Protein AF-A0AAN7PH82-F1 (afdb_monomer)

Sequence (204 aa):
MKGKARSNLH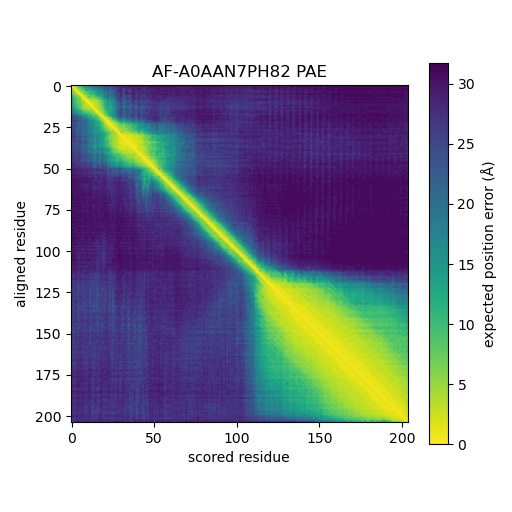EDKKNMYTTGGGTFVHKSDKLDEKLVSMLRPQFKPLPNQHDSSSLYYVDALVEDDSTFKNTVEVVTEEQPNENKEEFNSQVDHEYTITAACTSTSTPKTKTHSPEKKKKKIDTLINRVVGRKNKKDERDDEIKKARLEVIAIEKKIKQKQLAKIEKEIEEIEARTAHASILFEKENLKKQKEIEFLDIQINQFQ

Foldseek 3Di:
DPPDPPPCPVVVVVVVPVPPPDDDDDPDDPVNVVVCVVCVVVPDDDDDPPDPPDCPDDDDDDPDDDDDDDDDDDDDDDDDDDDDDDDDDDDDDDDDDDDDDDDDDDDDPPPPDVVVVVVVVVVVVCVVVVVVVVVVVVVVVVVVVVVVVVVVVVVVVVVVVVVVVVVVVVVVVVVVVVVVVVVVVVVVVVVVVVVVVVVVVVVD

Structure (mmCIF, N/CA/C/O backbone):
data_AF-A0AAN7PH82-F1
#
_entry.id   AF-A0AAN7PH82-F1
#
loop_
_atom_site.group_PDB
_atom_site.id
_atom_site.type_symbol
_atom_site.label_atom_id
_atom_site.label_alt_id
_atom_site.label_comp_id
_atom_site.label_asym_id
_atom_site.label_entity_id
_atom_site.label_seq_id
_atom_site.pdbx_PDB_ins_code
_atom_site.Cartn_x
_atom_site.Cartn_y
_atom_site.Cartn_z
_atom_site.occupancy
_atom_site.B_iso_or_equiv
_atom_site.auth_seq_id
_atom_site.auth_comp_id
_atom_site.auth_asym_id
_atom_site.auth_atom_id
_atom_site.pdbx_PDB_model_num
ATOM 1 N N . MET A 1 1 ? -7.527 28.455 -50.492 1.00 47.12 1 MET A N 1
ATOM 2 C CA . MET A 1 1 ? -6.770 29.026 -49.354 1.00 47.12 1 MET A CA 1
ATOM 3 C C . MET A 1 1 ? -5.397 28.354 -49.230 1.00 47.12 1 MET A C 1
ATOM 5 O O . MET A 1 1 ? -5.269 27.367 -48.524 1.00 47.12 1 MET A O 1
ATOM 9 N N . LYS A 1 2 ? -4.369 28.828 -49.948 1.00 54.69 2 LYS A N 1
ATOM 10 C CA . LYS A 1 2 ? -2.994 28.275 -49.902 1.00 54.69 2 LYS A CA 1
ATOM 11 C C . LYS A 1 2 ? -1.971 29.409 -49.736 1.00 54.69 2 LYS A C 1
ATOM 13 O O . LYS A 1 2 ? -1.172 29.655 -50.627 1.00 54.69 2 LYS A O 1
ATOM 18 N N . GLY A 1 3 ? -2.056 30.156 -48.634 1.00 55.53 3 GLY A N 1
ATOM 19 C CA . GLY A 1 3 ? -1.232 31.363 -48.443 1.00 55.53 3 GLY A CA 1
ATOM 20 C C . GLY A 1 3 ? -0.623 31.568 -47.055 1.00 55.53 3 GLY A C 1
ATOM 21 O O . GLY A 1 3 ? 0.257 32.404 -46.920 1.00 55.53 3 GLY A O 1
ATOM 22 N N . LYS A 1 4 ? -1.032 30.813 -46.026 1.00 56.09 4 LYS A N 1
ATOM 23 C CA . LYS A 1 4 ? -0.614 31.089 -44.636 1.00 56.09 4 LYS A CA 1
ATOM 24 C C . LYS A 1 4 ? 0.626 30.320 -44.159 1.00 56.09 4 LYS A C 1
ATOM 26 O O . LYS A 1 4 ? 1.174 30.655 -43.126 1.00 56.09 4 LYS A O 1
ATOM 31 N N . ALA A 1 5 ? 1.107 29.327 -44.909 1.00 56.41 5 ALA A N 1
ATOM 32 C CA . ALA A 1 5 ? 2.279 28.536 -44.504 1.00 56.41 5 ALA A CA 1
ATOM 33 C C . ALA A 1 5 ? 3.630 29.200 -44.846 1.00 56.41 5 ALA A C 1
ATOM 35 O O . ALA A 1 5 ? 4.673 28.734 -44.404 1.00 56.41 5 ALA A O 1
ATOM 36 N N . ARG A 1 6 ? 3.635 30.269 -45.658 1.00 56.91 6 ARG A N 1
ATOM 37 C CA . ARG A 1 6 ? 4.867 30.922 -46.138 1.00 56.91 6 ARG A CA 1
ATOM 38 C C . ARG A 1 6 ? 5.252 32.196 -45.378 1.00 56.91 6 ARG A C 1
ATOM 40 O O . ARG A 1 6 ? 6.368 32.664 -45.575 1.00 56.91 6 ARG A O 1
ATOM 47 N N . SER A 1 7 ? 4.386 32.749 -44.524 1.00 56.69 7 SER A N 1
ATOM 48 C CA . SER A 1 7 ? 4.663 34.019 -43.829 1.00 56.69 7 SER A CA 1
ATOM 49 C C . SER A 1 7 ? 5.618 33.881 -42.644 1.00 56.69 7 SER A C 1
ATOM 51 O O . SER A 1 7 ? 6.311 34.837 -42.324 1.00 56.69 7 SER A O 1
ATOM 53 N N . ASN A 1 8 ? 5.717 32.698 -42.033 1.00 56.47 8 ASN A N 1
ATOM 54 C CA . ASN A 1 8 ? 6.483 32.529 -40.790 1.00 56.47 8 ASN A CA 1
ATOM 55 C C . ASN A 1 8 ? 7.910 32.013 -41.032 1.00 56.47 8 ASN A C 1
ATOM 57 O O . ASN A 1 8 ? 8.716 31.940 -40.111 1.00 56.47 8 ASN A O 1
ATOM 61 N N . LEU A 1 9 ? 8.267 31.714 -42.289 1.00 62.16 9 LEU A N 1
ATOM 62 C CA . LEU A 1 9 ? 9.591 31.189 -42.632 1.00 62.16 9 LEU A CA 1
ATOM 63 C C . LEU A 1 9 ? 10.711 32.204 -42.348 1.00 62.16 9 LEU A C 1
ATOM 65 O O . LEU A 1 9 ? 11.857 31.818 -42.128 1.00 62.16 9 LEU A O 1
ATOM 69 N N . HIS A 1 10 ? 10.397 33.502 -42.392 1.00 64.06 10 HIS A N 1
ATOM 70 C CA . HIS A 1 10 ? 11.366 34.557 -42.107 1.00 64.06 10 HIS A CA 1
ATOM 71 C C . HIS A 1 10 ? 11.601 34.722 -40.596 1.00 64.06 10 HIS A C 1
ATOM 73 O O . HIS A 1 10 ? 12.731 34.990 -40.189 1.00 64.06 10 HIS A O 1
ATOM 79 N N . GLU A 1 11 ? 10.577 34.535 -39.762 1.00 62.53 11 GLU A N 1
ATOM 80 C CA . GLU A 1 11 ? 10.709 34.594 -38.300 1.00 62.53 11 GLU A CA 1
ATOM 81 C C . GLU A 1 11 ? 11.431 33.360 -37.754 1.00 62.53 11 GLU A C 1
ATOM 83 O O . GLU A 1 11 ? 12.377 33.509 -36.981 1.00 62.53 11 GLU A O 1
ATOM 88 N N . ASP A 1 12 ? 11.095 32.165 -38.250 1.00 59.59 12 ASP A N 1
ATOM 89 C CA . ASP A 1 12 ? 11.786 30.922 -37.879 1.00 59.59 12 ASP A CA 1
ATOM 90 C C . ASP A 1 12 ? 13.275 30.968 -38.242 1.00 59.59 12 ASP A C 1
ATOM 92 O O . ASP A 1 12 ? 14.137 30.598 -37.443 1.00 59.59 12 ASP A O 1
ATOM 96 N N . LYS A 1 13 ? 13.610 31.496 -39.427 1.00 65.12 13 LYS A N 1
ATOM 97 C CA . LYS A 1 13 ? 15.011 31.671 -39.834 1.00 65.12 13 LYS A CA 1
ATOM 98 C C . LYS A 1 13 ? 15.726 32.755 -39.033 1.00 65.12 13 LYS A C 1
ATOM 100 O O . LYS A 1 13 ? 16.907 32.594 -38.749 1.00 65.12 13 LYS A O 1
ATOM 105 N N . LYS A 1 14 ? 15.041 33.836 -38.644 1.00 63.94 14 LYS A N 1
ATOM 106 C CA . LYS A 1 14 ? 15.623 34.896 -37.800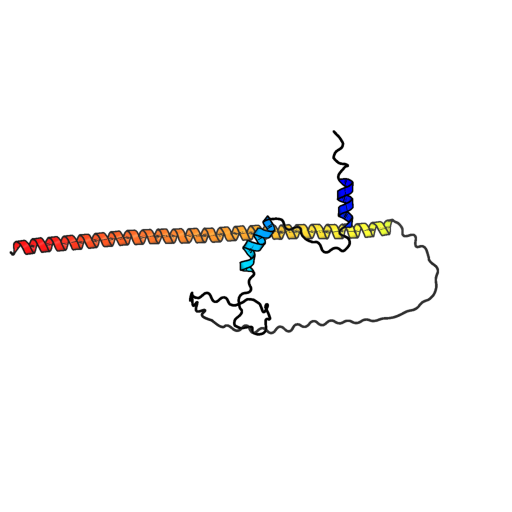 1.00 63.94 14 LYS A CA 1
ATOM 107 C C . LYS A 1 14 ? 15.937 34.379 -36.390 1.00 63.94 14 LYS A C 1
ATOM 109 O O . LYS A 1 14 ? 16.968 34.746 -35.834 1.00 63.94 14 LYS A O 1
ATOM 114 N N . ASN A 1 15 ? 15.110 33.477 -35.861 1.00 59.31 15 ASN A N 1
ATOM 115 C CA . ASN A 1 15 ? 15.316 32.840 -34.558 1.00 59.31 15 ASN A CA 1
ATOM 116 C C . ASN A 1 15 ? 16.346 31.696 -34.581 1.00 59.31 15 ASN A C 1
ATOM 118 O O . ASN A 1 15 ? 16.850 31.317 -33.530 1.00 59.31 15 ASN A O 1
ATOM 122 N N . MET A 1 16 ? 16.704 31.160 -35.752 1.00 60.84 16 MET A N 1
ATOM 123 C CA . MET A 1 16 ? 17.761 30.144 -35.862 1.00 60.84 16 MET A CA 1
ATOM 124 C C . MET A 1 16 ? 19.181 30.694 -35.645 1.00 60.84 16 MET A C 1
ATOM 126 O O . MET A 1 16 ? 20.073 29.926 -35.298 1.00 60.84 16 MET A O 1
ATOM 130 N N . TYR A 1 17 ? 19.414 31.996 -35.849 1.00 55.81 17 TYR A N 1
ATOM 131 C CA . TYR A 1 17 ? 20.752 32.602 -35.731 1.00 55.81 17 TYR A CA 1
ATOM 132 C C . TYR A 1 17 ? 21.038 33.239 -34.361 1.00 55.81 17 TYR A C 1
ATOM 134 O O . TYR A 1 17 ? 22.150 33.705 -34.129 1.00 55.81 17 TYR A O 1
ATOM 142 N N . THR A 1 18 ? 20.083 33.236 -33.427 1.00 56.12 18 THR A N 1
ATOM 143 C CA . THR A 1 18 ? 20.285 33.762 -32.063 1.00 56.12 18 THR A CA 1
ATOM 144 C C . THR A 1 18 ? 20.904 32.749 -31.098 1.00 56.12 18 THR A C 1
ATOM 146 O O . THR A 1 18 ? 21.335 33.132 -30.016 1.00 56.12 18 THR A O 1
ATOM 149 N N . THR A 1 19 ? 21.032 31.474 -31.480 1.00 57.62 19 THR A N 1
ATOM 150 C CA . THR A 1 19 ? 21.718 30.447 -30.669 1.00 57.62 19 THR A CA 1
ATOM 151 C C . THR A 1 19 ? 23.227 30.379 -30.928 1.00 57.62 19 THR A C 1
ATOM 153 O O . THR A 1 19 ? 23.901 29.464 -30.458 1.00 57.62 19 THR A O 1
ATOM 156 N N . GLY A 1 20 ? 23.783 31.344 -31.668 1.00 53.50 20 GLY A N 1
ATOM 157 C CA . GLY A 1 20 ? 25.224 31.529 -31.817 1.00 53.50 20 GLY A CA 1
ATOM 158 C C . GLY A 1 20 ? 25.831 32.169 -30.569 1.00 53.50 20 GLY A C 1
ATOM 159 O O . GLY A 1 20 ? 26.041 33.374 -30.539 1.00 53.50 20 GLY A O 1
ATOM 160 N N . GLY A 1 21 ? 26.096 31.367 -29.535 1.00 62.28 21 GLY A N 1
ATOM 161 C CA . GLY A 1 21 ? 26.923 31.768 -28.387 1.00 62.28 21 GLY A CA 1
ATOM 162 C C . GLY A 1 21 ? 26.255 32.645 -27.319 1.00 62.28 21 GLY A C 1
ATOM 163 O O . GLY A 1 21 ? 26.950 33.136 -26.436 1.00 62.28 21 GLY A O 1
ATOM 164 N N . GLY A 1 22 ? 24.935 32.839 -27.364 1.00 57.81 22 GLY A N 1
ATOM 165 C CA . GLY A 1 22 ? 24.184 33.500 -26.293 1.00 57.81 22 GLY A CA 1
ATOM 166 C C . GLY A 1 22 ? 23.804 32.521 -25.182 1.00 57.81 22 GLY A C 1
ATOM 167 O O . GLY A 1 22 ? 23.331 31.419 -25.461 1.00 57.81 22 GLY A O 1
ATOM 168 N N . THR A 1 23 ? 23.981 32.916 -23.920 1.00 60.62 23 THR A N 1
ATOM 169 C CA . THR A 1 23 ? 23.402 32.212 -22.770 1.00 60.62 23 THR A CA 1
ATOM 170 C C . THR A 1 23 ? 21.897 32.090 -22.982 1.00 60.62 23 THR A C 1
ATOM 172 O O . THR A 1 23 ? 21.198 33.085 -23.167 1.00 60.62 23 THR A O 1
ATOM 175 N N . PHE A 1 24 ? 21.393 30.857 -22.993 1.00 64.06 24 PHE A N 1
ATOM 176 C CA . PHE A 1 24 ? 19.963 30.595 -23.063 1.00 64.06 24 PHE A CA 1
ATOM 177 C C . PHE A 1 24 ? 19.291 31.217 -21.836 1.00 64.06 24 PHE A C 1
ATOM 179 O O . PHE A 1 24 ? 19.445 30.727 -20.719 1.00 64.06 24 PHE A O 1
ATOM 186 N N . VAL A 1 25 ? 18.563 32.313 -22.039 1.00 63.03 25 VAL A N 1
ATOM 187 C CA . VAL A 1 25 ? 17.686 32.872 -21.011 1.00 63.03 25 VAL A CA 1
ATOM 188 C C . VAL A 1 25 ? 16.352 32.156 -21.150 1.00 63.03 25 VAL A C 1
ATOM 190 O O . VAL A 1 25 ? 15.602 32.401 -22.099 1.00 63.03 25 VAL A O 1
ATOM 193 N N . HIS A 1 26 ? 16.080 31.231 -20.229 1.00 69.19 26 HIS A N 1
ATOM 194 C CA . HIS A 1 26 ? 14.783 30.572 -20.166 1.00 69.19 26 HIS A CA 1
ATOM 195 C C . HIS A 1 26 ? 13.711 31.647 -19.985 1.00 69.19 26 HIS A C 1
ATOM 197 O O . HIS A 1 26 ? 13.792 32.472 -19.077 1.00 69.19 26 HIS A O 1
ATOM 203 N N . LYS A 1 27 ? 12.699 31.647 -20.852 1.00 72.25 27 LYS A N 1
ATOM 204 C CA . LYS A 1 27 ? 11.482 32.417 -20.598 1.00 72.25 27 LYS A CA 1
ATOM 205 C C . LYS A 1 27 ? 10.692 31.634 -19.562 1.00 72.25 27 LYS A C 1
ATOM 207 O O . LYS A 1 27 ? 10.185 30.572 -19.900 1.00 72.25 27 LYS A O 1
ATOM 212 N N . SER A 1 28 ? 10.731 32.064 -18.308 1.00 77.06 28 SER A N 1
ATOM 213 C CA . SER A 1 28 ? 9.884 31.502 -17.261 1.00 77.06 28 SER A CA 1
ATOM 214 C C . SER A 1 28 ? 8.464 32.015 -17.465 1.00 77.06 28 SER A C 1
ATOM 216 O O . SER A 1 28 ? 8.251 33.221 -17.620 1.00 77.06 28 SER A O 1
ATOM 218 N N . ASP A 1 29 ? 7.499 31.105 -17.487 1.00 77.06 29 ASP A N 1
ATOM 219 C CA . ASP A 1 29 ? 6.090 31.473 -17.531 1.00 77.06 29 ASP A CA 1
ATOM 220 C C . ASP A 1 29 ? 5.604 31.872 -16.126 1.00 77.06 29 ASP A C 1
ATOM 222 O O . ASP A 1 29 ? 6.209 31.535 -15.108 1.00 77.06 29 ASP A O 1
ATOM 226 N N . LYS A 1 30 ? 4.449 32.548 -16.036 1.00 79.88 30 LYS A N 1
ATOM 227 C CA . LYS A 1 30 ? 3.826 32.927 -14.744 1.00 79.88 30 LYS A CA 1
ATOM 228 C C . LYS A 1 30 ? 3.610 31.732 -13.800 1.00 79.88 30 LYS A C 1
ATOM 230 O O . LYS A 1 30 ? 3.517 31.902 -12.586 1.00 79.88 30 LYS A O 1
ATOM 235 N N . LEU A 1 31 ? 3.485 30.527 -14.357 1.00 83.88 31 LEU A N 1
ATOM 236 C CA . LEU A 1 31 ? 3.395 29.283 -13.594 1.00 83.88 31 LEU A CA 1
ATOM 237 C C . LEU A 1 31 ? 4.731 28.902 -12.953 1.00 83.88 31 LEU A C 1
ATOM 239 O O . LEU A 1 31 ? 4.730 28.473 -11.802 1.00 83.88 31 LEU A O 1
ATOM 243 N N . ASP A 1 32 ? 5.847 29.110 -13.648 1.00 80.06 32 ASP A N 1
ATOM 244 C CA . ASP A 1 32 ? 7.186 28.807 -13.140 1.00 80.06 32 ASP A CA 1
ATOM 245 C C . ASP A 1 32 ? 7.540 29.733 -11.975 1.00 80.06 32 ASP A C 1
ATOM 247 O O . ASP A 1 32 ? 8.041 29.278 -10.950 1.00 80.06 32 ASP A O 1
ATOM 251 N N . GLU A 1 33 ? 7.188 31.020 -12.070 1.00 82.62 33 GLU A N 1
ATOM 252 C CA . GLU A 1 33 ? 7.364 31.982 -10.972 1.00 82.62 33 GLU A CA 1
ATOM 253 C C . GLU A 1 33 ? 6.573 31.576 -9.719 1.00 82.62 33 GLU A C 1
ATOM 255 O O . GLU A 1 33 ? 7.073 31.667 -8.594 1.00 82.62 33 GLU A O 1
ATOM 260 N N . LYS A 1 34 ? 5.347 31.070 -9.909 1.00 85.00 34 LYS A N 1
ATOM 261 C CA . LYS A 1 34 ? 4.517 30.542 -8.821 1.00 85.00 34 LYS A CA 1
ATOM 262 C C . LYS A 1 34 ? 5.086 29.242 -8.244 1.00 85.00 34 LYS A C 1
ATOM 264 O O . LYS A 1 34 ? 5.046 29.045 -7.034 1.00 85.00 34 LYS A O 1
ATOM 269 N N . LEU A 1 35 ? 5.621 28.360 -9.084 1.00 85.75 35 LEU A N 1
ATOM 270 C CA . LEU A 1 35 ? 6.241 27.113 -8.641 1.00 85.75 35 LEU A CA 1
ATOM 271 C C . LEU A 1 35 ? 7.495 27.400 -7.806 1.00 85.75 35 LEU A C 1
ATOM 273 O O . LEU A 1 35 ? 7.655 26.861 -6.712 1.00 85.75 35 LEU A O 1
ATOM 277 N N . VAL A 1 36 ? 8.354 28.300 -8.289 1.00 83.94 36 VAL A N 1
ATOM 278 C CA . VAL A 1 36 ? 9.572 28.709 -7.585 1.00 83.94 36 VAL A CA 1
ATOM 279 C C . VAL A 1 36 ? 9.224 29.372 -6.257 1.00 83.94 36 VAL A C 1
ATOM 281 O O . VAL A 1 36 ? 9.848 29.039 -5.254 1.00 83.94 36 VAL A O 1
ATOM 284 N N . SER A 1 37 ? 8.212 30.246 -6.198 1.00 82.50 37 SER A N 1
ATOM 285 C CA . SER A 1 37 ? 7.810 30.880 -4.933 1.00 82.50 37 SER A CA 1
ATOM 286 C C . SER A 1 37 ? 7.256 29.883 -3.912 1.00 82.50 37 SER A C 1
ATOM 288 O O . SER A 1 37 ? 7.574 29.998 -2.730 1.00 82.50 37 SER A O 1
ATOM 290 N N . MET A 1 38 ? 6.510 28.867 -4.359 1.00 85.94 38 MET A N 1
ATOM 291 C CA . MET A 1 38 ? 6.009 27.795 -3.491 1.00 85.94 38 MET A CA 1
ATOM 292 C C . MET A 1 38 ? 7.120 26.879 -2.964 1.00 85.94 38 MET A C 1
ATOM 294 O O . MET A 1 38 ? 7.036 26.413 -1.830 1.00 85.94 38 MET A O 1
ATOM 298 N N . LEU A 1 39 ? 8.152 26.610 -3.768 1.00 85.00 39 LEU A N 1
ATOM 299 C CA . LEU A 1 39 ? 9.236 25.697 -3.394 1.00 85.00 39 LEU A CA 1
ATOM 300 C C . LEU A 1 39 ? 10.390 26.393 -2.658 1.00 85.00 39 LEU A C 1
ATOM 302 O O . LEU A 1 39 ? 11.128 25.737 -1.928 1.00 85.00 39 LEU A O 1
ATOM 306 N N . ARG A 1 40 ? 10.537 27.717 -2.796 1.00 79.88 40 ARG A N 1
ATOM 307 C CA . ARG A 1 40 ? 11.621 28.508 -2.186 1.00 79.88 40 ARG A CA 1
ATOM 308 C C . ARG A 1 40 ? 11.835 28.252 -0.685 1.00 79.88 40 ARG A C 1
ATOM 310 O O . ARG A 1 40 ? 12.996 28.150 -0.296 1.00 79.88 40 ARG A O 1
ATOM 317 N N . PRO A 1 41 ? 10.793 28.095 0.159 1.00 78.81 41 PRO A N 1
ATOM 318 C CA . PRO A 1 41 ? 10.983 27.799 1.580 1.00 78.81 41 PRO A CA 1
ATOM 319 C C . PRO A 1 41 ? 11.680 26.457 1.845 1.00 78.81 41 PRO A C 1
ATOM 321 O O . PRO A 1 41 ? 12.404 26.335 2.827 1.00 78.81 41 PRO A O 1
ATOM 324 N N . GLN A 1 42 ? 11.508 25.467 0.961 1.00 77.56 42 GLN A N 1
ATOM 325 C CA . GLN A 1 42 ? 12.101 24.129 1.103 1.00 77.56 42 GLN A CA 1
ATOM 326 C C . GLN A 1 42 ? 13.598 24.109 0.774 1.00 77.56 42 GLN A C 1
ATOM 328 O O . GLN A 1 42 ? 14.304 23.187 1.167 1.00 77.56 42 GLN A O 1
ATOM 333 N N . PHE A 1 43 ? 14.085 25.129 0.063 1.00 74.50 43 PHE A N 1
ATOM 334 C CA . PHE A 1 43 ? 15.492 25.273 -0.304 1.00 74.50 43 PHE A CA 1
ATOM 335 C C . PHE A 1 43 ? 16.280 26.148 0.675 1.00 74.50 43 PHE A C 1
ATOM 337 O O . PHE A 1 43 ? 17.451 26.430 0.418 1.00 74.50 43 PHE A O 1
ATOM 344 N N . LYS A 1 44 ? 15.669 26.598 1.783 1.00 70.94 44 LYS A N 1
ATOM 345 C CA . LYS A 1 44 ? 16.420 27.302 2.822 1.00 70.94 44 LYS A CA 1
ATOM 346 C C . LYS A 1 44 ? 17.335 26.278 3.508 1.00 70.94 44 LYS A C 1
ATOM 348 O O . LYS A 1 44 ? 16.817 25.309 4.064 1.00 70.94 44 LYS A O 1
ATOM 353 N N . PRO A 1 45 ? 18.666 26.452 3.456 1.00 71.38 45 PRO A N 1
ATOM 354 C CA . PRO A 1 45 ? 19.568 25.549 4.150 1.00 71.38 45 PRO A CA 1
ATOM 355 C C . PRO A 1 45 ? 19.229 25.561 5.641 1.00 71.38 45 PRO A C 1
ATOM 357 O O . PRO A 1 45 ? 19.012 26.622 6.233 1.00 71.38 45 PRO A O 1
ATOM 360 N N . LEU A 1 46 ? 19.137 24.372 6.232 1.00 72.31 46 LEU A N 1
ATOM 361 C CA . LEU A 1 46 ? 18.957 24.243 7.671 1.00 72.31 46 LEU A CA 1
ATOM 362 C C . LEU A 1 46 ? 20.244 24.710 8.365 1.00 72.31 46 LEU A C 1
ATOM 364 O O . LEU A 1 46 ? 21.333 24.356 7.903 1.00 72.31 46 LEU A O 1
ATOM 368 N N . PRO A 1 47 ? 20.148 25.491 9.454 1.00 67.25 47 PRO A N 1
ATOM 369 C CA . PRO A 1 47 ? 21.323 25.899 10.207 1.00 67.25 47 PRO A CA 1
ATOM 370 C C . PRO A 1 47 ? 22.011 24.652 10.768 1.00 67.25 47 PRO A C 1
ATOM 372 O O . PRO A 1 47 ? 21.445 23.931 11.590 1.00 67.25 47 PRO A O 1
ATOM 375 N N . ASN A 1 48 ? 23.228 24.381 10.299 1.00 65.50 48 ASN A N 1
ATOM 376 C CA . ASN A 1 48 ? 24.044 23.300 10.830 1.00 65.50 48 ASN A CA 1
ATOM 377 C C . ASN A 1 48 ? 24.734 23.783 12.111 1.00 65.50 48 ASN A C 1
ATOM 379 O O . ASN A 1 48 ? 25.568 24.682 12.070 1.00 65.50 48 ASN A O 1
ATOM 383 N N . GLN A 1 49 ? 24.393 23.182 13.250 1.00 67.81 49 GLN A N 1
ATOM 384 C CA . GLN A 1 49 ? 24.936 23.563 14.560 1.00 67.81 49 GLN A CA 1
ATOM 385 C C . GLN A 1 49 ? 26.381 23.087 14.791 1.00 67.81 49 GLN A C 1
ATOM 387 O O . GLN A 1 49 ? 27.006 23.493 15.769 1.00 67.81 49 GLN A O 1
ATOM 392 N N . HIS A 1 50 ? 26.919 22.235 13.913 1.00 65.12 50 HIS A N 1
ATOM 393 C CA . HIS A 1 50 ? 28.207 21.561 14.114 1.00 65.12 50 HIS A CA 1
ATOM 394 C C . HIS A 1 50 ? 29.273 21.913 13.072 1.00 65.12 50 HIS A C 1
ATOM 396 O O . HIS A 1 50 ? 30.400 21.436 13.178 1.00 65.12 50 HIS A O 1
ATOM 402 N N . ASP A 1 51 ? 28.948 22.747 12.082 1.00 67.00 51 ASP A N 1
ATOM 403 C CA . ASP A 1 51 ? 29.874 23.126 11.016 1.00 67.00 51 ASP A CA 1
ATOM 404 C C . ASP A 1 51 ? 30.084 24.643 10.983 1.00 67.00 51 ASP A C 1
ATOM 406 O O . ASP A 1 51 ? 29.396 25.383 10.280 1.00 67.00 51 ASP A O 1
ATOM 410 N N . SER A 1 52 ? 31.073 25.098 11.755 1.00 63.38 52 SER A N 1
ATOM 411 C CA . SER A 1 52 ? 31.539 26.489 11.778 1.00 63.38 52 SER A CA 1
ATOM 412 C C . SER A 1 52 ? 32.374 26.875 10.550 1.00 63.38 52 SER A C 1
ATOM 414 O O . SER A 1 52 ? 32.763 28.036 10.421 1.00 63.38 52 SER A O 1
ATOM 416 N N . SER A 1 53 ? 32.665 25.922 9.656 1.00 65.56 53 SER A N 1
ATOM 417 C CA . SER A 1 53 ? 33.490 26.134 8.462 1.00 65.56 53 SER A CA 1
ATOM 418 C C . SER A 1 53 ? 32.669 26.386 7.196 1.00 65.56 53 SER A C 1
ATOM 420 O O . SER A 1 53 ? 33.202 26.886 6.201 1.00 65.56 53 SER A O 1
ATOM 422 N N . SER A 1 54 ? 31.367 26.086 7.223 1.00 54.72 54 SER A N 1
ATOM 423 C CA . SER A 1 54 ? 30.501 26.281 6.066 1.00 54.72 54 SER A CA 1
ATOM 424 C C . SER A 1 54 ? 29.998 27.722 5.963 1.00 54.72 54 SER A C 1
ATOM 426 O O . SER A 1 54 ? 29.134 28.189 6.703 1.00 54.72 54 SER A O 1
ATOM 428 N N . LEU A 1 55 ? 30.555 28.454 5.001 1.00 59.12 55 LEU A N 1
ATOM 429 C CA . LEU A 1 55 ? 30.160 29.821 4.674 1.00 59.12 55 LEU A CA 1
ATOM 430 C C . LEU A 1 55 ? 28.861 29.819 3.843 1.00 59.12 55 LEU A C 1
ATOM 432 O O . LEU A 1 55 ? 28.851 30.212 2.678 1.00 59.12 55 LEU A O 1
ATOM 436 N N . TYR A 1 56 ? 27.747 29.350 4.409 1.00 58.91 56 TYR A N 1
ATOM 437 C CA . TYR A 1 56 ? 26.438 29.523 3.775 1.00 58.91 56 TYR A CA 1
ATOM 438 C C . TYR A 1 56 ? 25.933 30.939 4.058 1.00 58.91 56 TYR A C 1
ATOM 440 O O . TYR A 1 56 ? 25.207 31.162 5.015 1.00 58.91 56 TYR A O 1
ATOM 448 N N . TYR A 1 57 ? 26.368 31.884 3.219 1.00 50.84 57 TYR A N 1
ATOM 449 C CA . TYR A 1 57 ? 25.859 33.255 3.093 1.00 50.84 57 TYR A CA 1
ATOM 450 C C . TYR A 1 57 ? 25.558 33.980 4.418 1.00 50.84 57 TYR A C 1
ATOM 452 O O . TYR A 1 57 ? 24.451 33.953 4.954 1.00 50.84 57 TYR A O 1
ATOM 460 N N . VAL A 1 58 ? 26.560 34.728 4.877 1.00 51.38 58 VAL A N 1
ATOM 461 C CA . VAL A 1 58 ? 26.392 35.891 5.754 1.00 51.38 58 VAL A CA 1
ATOM 462 C C . VAL A 1 58 ? 25.454 36.875 5.045 1.00 51.38 58 VAL A C 1
ATOM 464 O O . VAL A 1 58 ? 25.899 37.523 4.110 1.00 51.38 58 VAL A O 1
ATOM 467 N N . ASP A 1 59 ? 24.157 36.855 5.379 1.00 47.56 59 ASP A N 1
ATOM 468 C CA . ASP A 1 59 ? 23.193 37.980 5.287 1.00 47.56 59 ASP A CA 1
ATOM 469 C C . ASP A 1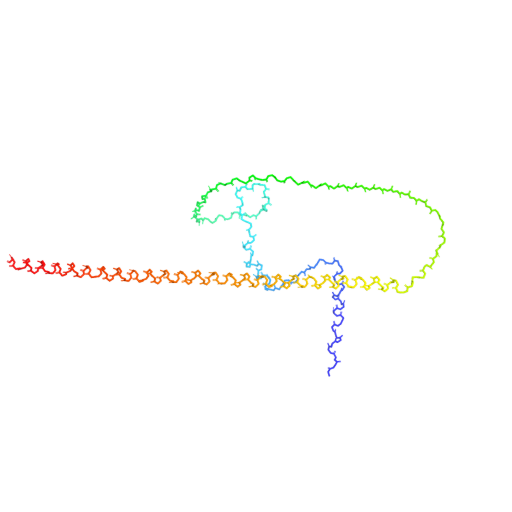 59 ? 21.730 37.537 5.536 1.00 47.56 59 ASP A C 1
ATOM 471 O O . ASP A 1 59 ? 20.780 38.052 4.947 1.00 47.56 59 ASP A O 1
ATOM 475 N N . ALA A 1 60 ? 21.497 36.578 6.436 1.00 47.19 60 ALA A N 1
ATOM 476 C CA . ALA A 1 60 ? 20.157 36.347 6.971 1.00 47.19 60 ALA A CA 1
ATOM 477 C C . ALA A 1 60 ? 20.121 36.859 8.408 1.00 47.19 60 ALA A C 1
ATOM 479 O O . ALA A 1 60 ? 20.489 36.150 9.343 1.00 47.19 60 ALA A O 1
ATOM 480 N N . LEU A 1 61 ? 19.706 38.119 8.541 1.00 44.91 61 LEU A N 1
ATOM 481 C CA . LEU A 1 61 ? 19.238 38.711 9.786 1.00 44.91 61 LEU A CA 1
ATOM 482 C C . LEU A 1 61 ? 18.388 37.685 10.542 1.00 44.91 61 LEU A C 1
ATOM 484 O O . LEU A 1 61 ? 17.384 37.181 10.034 1.00 44.91 61 LEU A O 1
ATOM 488 N N . VAL A 1 62 ? 18.857 37.359 11.74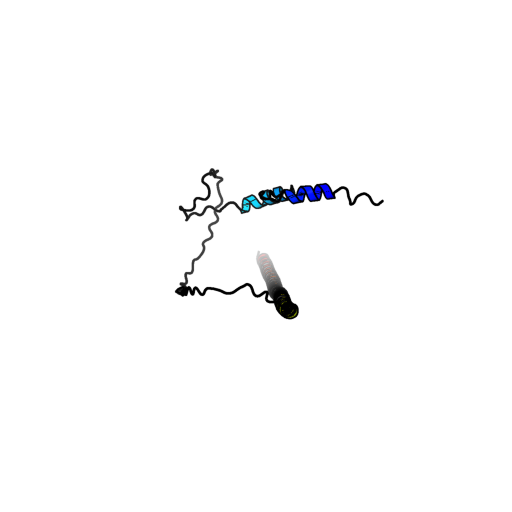0 1.00 50.53 62 VAL A N 1
ATOM 489 C CA . VAL A 1 62 ? 18.087 36.680 12.770 1.00 50.53 62 VAL A CA 1
ATOM 490 C C . VAL A 1 62 ? 16.931 37.613 13.117 1.00 50.53 62 VAL A C 1
ATOM 492 O O . VAL A 1 62 ? 17.124 38.609 13.806 1.00 50.53 62 VAL A O 1
ATOM 495 N N . GLU A 1 63 ? 15.744 37.324 12.597 1.00 42.59 63 GLU A N 1
ATOM 496 C CA . GLU A 1 63 ? 14.523 37.678 13.308 1.00 42.59 63 GLU A CA 1
ATOM 497 C C . GLU A 1 63 ? 14.174 36.466 14.167 1.00 42.59 63 GLU A C 1
ATOM 499 O O . GLU A 1 63 ? 13.757 35.414 13.677 1.00 42.59 63 GLU A O 1
ATOM 504 N N . ASP A 1 64 ? 14.488 36.609 15.453 1.00 46.62 64 ASP A N 1
ATOM 505 C CA . ASP A 1 64 ? 14.052 35.719 16.513 1.00 46.62 64 ASP A CA 1
ATOM 506 C C . ASP A 1 64 ? 12.524 35.738 16.564 1.00 46.62 64 ASP A C 1
ATOM 508 O O . ASP A 1 64 ? 11.937 36.699 17.049 1.00 46.62 64 ASP A O 1
ATOM 512 N N . ASP A 1 65 ? 11.888 34.649 16.138 1.00 36.78 65 ASP A N 1
ATOM 513 C CA . ASP A 1 65 ? 10.531 34.330 16.568 1.00 36.78 65 ASP A CA 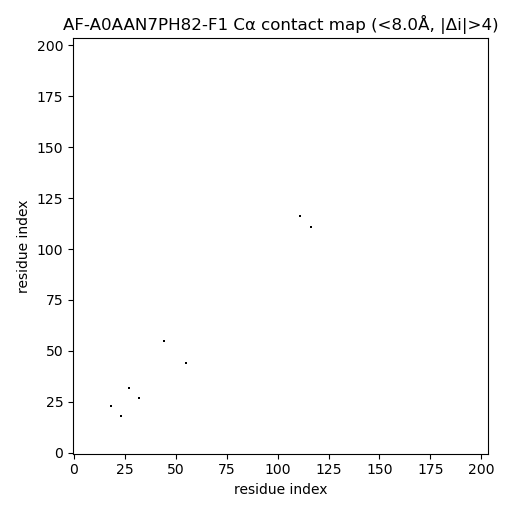1
ATOM 514 C C . ASP A 1 65 ? 10.526 32.985 17.292 1.00 36.78 65 ASP A C 1
ATOM 516 O O . ASP A 1 65 ? 10.457 31.886 16.744 1.00 36.78 65 ASP A O 1
ATOM 520 N N . SER A 1 66 ? 10.713 33.161 18.593 1.00 43.66 66 SER A N 1
ATOM 521 C CA . SER A 1 66 ? 10.329 32.346 19.731 1.00 43.66 66 SER A CA 1
ATOM 522 C C . SER A 1 66 ? 9.470 31.085 19.489 1.00 43.66 66 SER A C 1
ATOM 524 O O . SER A 1 66 ? 8.392 31.105 18.907 1.00 43.66 66 SER A O 1
ATOM 526 N N . THR A 1 67 ? 9.882 30.035 20.211 1.00 44.97 67 THR A N 1
ATOM 527 C CA . THR A 1 67 ? 9.037 28.972 20.789 1.00 44.97 67 THR A CA 1
ATOM 528 C C . THR A 1 67 ? 8.516 27.901 19.829 1.00 44.97 67 THR A C 1
ATOM 530 O O . THR A 1 67 ? 7.524 28.095 19.154 1.00 44.97 67 THR A O 1
ATOM 533 N N . PHE A 1 68 ? 9.105 26.702 19.874 1.00 31.92 68 PHE A N 1
ATOM 534 C CA . PHE A 1 68 ? 8.411 25.484 20.324 1.00 31.92 68 PHE A CA 1
ATOM 535 C C . PHE A 1 68 ? 9.437 24.356 20.514 1.00 31.92 68 PHE A C 1
ATOM 537 O O . PHE A 1 68 ? 10.109 23.921 19.582 1.00 31.92 68 PHE A O 1
ATOM 544 N N . LYS A 1 69 ? 9.576 23.905 21.765 1.00 44.47 69 LYS A N 1
ATOM 545 C CA . LYS A 1 69 ? 10.358 22.728 22.155 1.00 44.47 69 LYS A CA 1
ATOM 546 C C . LYS A 1 69 ? 9.669 21.477 21.609 1.00 44.47 69 LYS A C 1
ATOM 548 O O . LYS A 1 69 ? 8.513 21.248 21.939 1.00 44.47 69 LYS A O 1
ATOM 553 N N . ASN A 1 70 ? 10.398 20.646 20.874 1.00 36.69 70 ASN A N 1
ATOM 554 C CA . ASN A 1 70 ? 10.140 19.210 20.826 1.00 36.69 70 ASN A CA 1
ATOM 555 C C . ASN A 1 70 ? 11.485 18.487 20.779 1.00 36.69 70 ASN A C 1
ATOM 557 O O . ASN A 1 70 ? 12.136 18.382 19.744 1.00 36.69 70 ASN A O 1
ATOM 561 N N . THR A 1 71 ? 11.923 18.055 21.955 1.00 38.19 71 THR A N 1
ATOM 562 C CA . THR A 1 71 ? 13.031 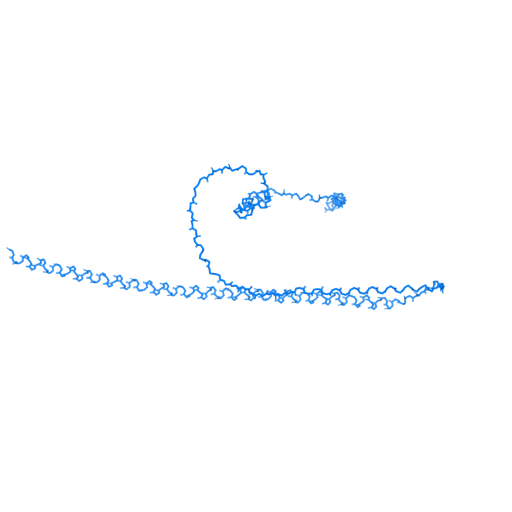17.126 22.157 1.00 38.19 71 THR A CA 1
ATOM 563 C C . THR A 1 71 ? 12.625 15.758 21.617 1.00 38.19 71 THR A C 1
ATOM 565 O O . THR A 1 71 ? 11.695 15.149 22.142 1.00 38.19 71 THR A O 1
ATOM 568 N N . VAL A 1 72 ? 13.316 15.274 20.587 1.00 36.97 72 VAL A N 1
ATOM 569 C CA . VAL A 1 72 ? 13.323 13.852 20.227 1.00 36.97 72 VAL A CA 1
ATOM 570 C C . VAL A 1 72 ? 14.670 13.303 20.680 1.00 36.97 72 VAL A C 1
ATOM 572 O O . VAL A 1 72 ? 15.702 13.640 20.104 1.00 36.97 72 VAL A O 1
ATOM 575 N N . GLU A 1 73 ? 14.662 12.508 21.748 1.00 36.22 73 GLU A N 1
ATOM 576 C CA . GLU A 1 73 ? 15.803 11.678 22.134 1.00 36.22 73 GLU A CA 1
ATOM 577 C C . GLU A 1 73 ? 16.009 10.604 21.060 1.00 36.22 73 GLU A C 1
ATOM 579 O O . GLU A 1 73 ? 15.141 9.762 20.830 1.00 36.22 73 GLU A O 1
ATOM 584 N N . VAL A 1 74 ? 17.158 10.640 20.384 1.00 38.19 74 VAL A N 1
ATOM 585 C CA . VAL A 1 74 ? 17.621 9.542 19.533 1.00 38.19 74 VAL A CA 1
ATOM 586 C C . VAL A 1 74 ? 18.563 8.693 20.378 1.00 38.19 74 VAL A C 1
ATOM 588 O O . VAL A 1 74 ? 19.665 9.122 20.710 1.00 38.19 74 VAL A O 1
ATOM 591 N N . VAL A 1 75 ? 18.111 7.494 20.742 1.00 35.78 75 VAL A N 1
ATOM 592 C CA . VAL A 1 75 ? 18.956 6.445 21.320 1.00 35.78 75 VAL A CA 1
ATOM 593 C C . VAL A 1 75 ? 19.950 6.004 20.243 1.00 35.78 75 VAL A C 1
ATOM 595 O O . VAL A 1 75 ? 19.555 5.470 19.208 1.00 35.78 75 VAL A O 1
ATOM 598 N N . THR A 1 76 ? 21.237 6.265 20.461 1.00 39.69 76 THR A N 1
ATOM 599 C CA . THR A 1 76 ? 22.334 5.764 19.626 1.00 39.69 76 THR A CA 1
ATOM 600 C C . THR A 1 76 ? 22.735 4.368 20.092 1.00 39.69 76 THR A C 1
ATOM 602 O O . THR A 1 76 ? 23.307 4.228 21.171 1.00 39.69 76 THR A O 1
ATOM 605 N N . GLU A 1 77 ? 22.484 3.349 19.272 1.00 39.88 77 GLU A N 1
ATOM 606 C CA . GLU A 1 77 ? 23.218 2.083 19.349 1.00 39.88 77 GLU A CA 1
ATOM 607 C C . GLU A 1 77 ? 24.337 2.106 18.301 1.00 39.88 77 GLU A C 1
ATOM 609 O O . GLU A 1 77 ? 24.099 2.118 17.093 1.00 39.88 77 GLU A O 1
ATOM 614 N N . GLU A 1 78 ? 25.572 2.180 18.792 1.00 43.34 78 GLU A N 1
ATOM 615 C CA . GLU A 1 78 ? 26.799 2.027 18.018 1.00 43.34 78 GLU A CA 1
ATOM 616 C C . GLU A 1 78 ? 26.955 0.574 17.544 1.00 43.34 78 GLU A C 1
ATOM 618 O O . GLU A 1 78 ? 26.849 -0.357 18.342 1.00 43.34 78 GLU A O 1
ATOM 623 N N . GLN A 1 79 ? 27.325 0.375 16.275 1.00 36.84 79 GLN A N 1
ATOM 624 C CA . GLN A 1 79 ? 28.141 -0.776 15.879 1.00 36.84 79 GLN A CA 1
ATOM 625 C C . GLN A 1 79 ? 29.247 -0.352 14.899 1.00 36.84 79 GLN A C 1
ATOM 627 O O . GLN A 1 79 ? 28.988 0.449 13.995 1.00 36.84 79 GLN A O 1
ATOM 632 N N . PRO A 1 80 ? 30.480 -0.872 15.062 1.00 39.00 80 PRO A N 1
ATOM 633 C CA . PRO A 1 80 ? 31.632 -0.475 14.268 1.00 39.00 80 PRO A CA 1
ATOM 634 C C . PRO A 1 80 ? 31.671 -1.287 12.972 1.00 39.00 80 PRO A C 1
ATOM 636 O O . PRO A 1 80 ? 31.550 -2.509 12.999 1.00 39.00 80 PRO A O 1
ATOM 639 N N . ASN A 1 81 ? 31.877 -0.626 11.833 1.00 35.00 81 ASN A N 1
ATOM 640 C CA . ASN A 1 81 ? 32.192 -1.325 10.591 1.00 35.00 81 ASN A CA 1
ATOM 641 C C . ASN A 1 81 ? 33.658 -1.071 10.240 1.00 35.00 81 ASN A C 1
ATOM 643 O O . ASN A 1 81 ? 34.015 -0.084 9.595 1.00 35.00 81 ASN A O 1
ATOM 647 N N . GLU A 1 82 ? 34.511 -1.967 10.725 1.00 44.09 82 GLU A N 1
ATOM 648 C CA . GLU A 1 82 ? 35.833 -2.188 10.163 1.00 44.09 82 GLU A CA 1
ATOM 649 C C . GLU A 1 82 ? 35.650 -2.785 8.768 1.00 44.09 82 GLU A C 1
ATOM 651 O O . GLU A 1 82 ? 35.198 -3.915 8.638 1.00 44.09 82 GLU A O 1
ATOM 656 N N . ASN A 1 83 ? 36.005 -2.040 7.725 1.00 39.72 83 ASN A N 1
ATOM 657 C CA . ASN A 1 83 ? 36.575 -2.630 6.519 1.00 39.72 83 ASN A CA 1
ATOM 658 C C . ASN A 1 83 ? 37.394 -1.576 5.778 1.00 39.72 83 ASN A C 1
ATOM 660 O O . ASN A 1 83 ? 36.878 -0.652 5.150 1.00 39.72 83 ASN A O 1
ATOM 664 N N . LYS A 1 84 ? 38.712 -1.733 5.906 1.00 46.38 84 LYS A N 1
ATOM 665 C CA . LYS A 1 84 ? 39.715 -1.132 5.038 1.00 46.38 84 LYS A CA 1
ATOM 666 C C . LYS A 1 84 ? 39.677 -1.895 3.717 1.00 46.38 84 LYS A C 1
ATOM 668 O O . LYS A 1 84 ? 40.027 -3.069 3.703 1.00 46.38 84 LYS A O 1
ATOM 673 N N . GLU A 1 85 ? 39.334 -1.231 2.624 1.00 42.59 85 GLU A N 1
ATOM 674 C CA . GLU A 1 85 ? 39.771 -1.675 1.301 1.00 42.59 85 GLU A CA 1
ATOM 675 C C . GLU A 1 85 ? 40.523 -0.532 0.625 1.00 42.59 85 GLU A C 1
ATOM 677 O O . GLU A 1 85 ? 39.987 0.536 0.325 1.00 42.59 85 GLU A O 1
ATOM 682 N N . GLU A 1 86 ? 41.824 -0.767 0.482 1.00 39.56 86 GLU A N 1
ATOM 683 C CA . GLU A 1 86 ? 42.794 0.083 -0.185 1.00 39.56 86 GLU A CA 1
ATOM 684 C C . GLU A 1 86 ? 42.504 0.126 -1.687 1.00 39.56 86 GLU A C 1
ATOM 686 O O . GLU A 1 86 ? 42.420 -0.891 -2.377 1.00 39.56 86 GLU A O 1
ATOM 691 N N . PHE A 1 87 ? 42.371 1.342 -2.203 1.00 33.28 87 PHE A N 1
ATOM 692 C CA . PHE A 1 87 ? 42.171 1.626 -3.613 1.00 33.28 87 PHE A CA 1
ATOM 693 C C . PHE A 1 87 ? 43.517 1.536 -4.351 1.00 33.28 87 PHE A C 1
ATOM 695 O O . PHE A 1 87 ? 44.250 2.517 -4.442 1.00 33.28 87 PHE A O 1
ATOM 702 N N . ASN A 1 88 ? 43.859 0.363 -4.887 1.00 35.28 88 ASN A N 1
ATOM 703 C CA . ASN A 1 88 ? 45.011 0.211 -5.779 1.00 35.28 88 ASN A CA 1
ATOM 704 C C . ASN A 1 88 ? 44.604 0.492 -7.234 1.00 35.28 88 ASN A C 1
ATOM 706 O O . ASN A 1 88 ? 44.152 -0.399 -7.951 1.00 35.28 88 ASN A O 1
ATOM 710 N N . SER A 1 89 ? 44.796 1.733 -7.694 1.00 37.72 89 SER A N 1
ATOM 711 C CA . SER A 1 89 ? 44.811 2.058 -9.125 1.00 37.72 89 SER A CA 1
ATOM 712 C C . SER A 1 89 ? 46.254 2.090 -9.627 1.00 37.72 89 SER A C 1
ATOM 714 O O . SER A 1 89 ? 46.923 3.121 -9.553 1.00 37.72 89 SER A O 1
ATOM 716 N N . GLN A 1 90 ? 46.747 0.965 -10.139 1.00 35.19 90 GLN A N 1
ATOM 717 C CA . GLN A 1 90 ? 48.022 0.927 -10.847 1.00 35.19 90 GLN A CA 1
ATOM 718 C C . GLN A 1 90 ? 47.781 1.288 -12.320 1.00 35.19 90 GLN A C 1
ATOM 720 O O . GLN A 1 90 ? 47.145 0.547 -13.069 1.00 35.19 90 GLN A O 1
ATOM 725 N N . VAL A 1 91 ? 48.227 2.485 -12.702 1.00 40.56 91 VAL A N 1
ATOM 726 C CA . VAL A 1 91 ? 48.256 2.982 -14.081 1.00 40.56 91 VAL A CA 1
ATOM 727 C C . VAL A 1 91 ? 49.673 2.774 -14.601 1.00 40.56 91 VAL A C 1
ATOM 729 O O . VAL A 1 91 ? 50.551 3.583 -14.315 1.00 40.56 91 VAL A O 1
ATOM 732 N N . ASP A 1 92 ? 49.893 1.722 -15.385 1.00 35.31 92 ASP A N 1
ATOM 733 C CA . ASP A 1 92 ? 51.146 1.562 -16.123 1.00 35.31 92 ASP A CA 1
ATOM 734 C C . ASP A 1 92 ? 51.004 2.239 -17.496 1.00 35.31 92 ASP A C 1
ATOM 736 O O . ASP A 1 92 ? 50.378 1.735 -18.432 1.00 35.31 92 ASP A O 1
ATOM 740 N N . HIS A 1 93 ? 51.555 3.449 -17.590 1.00 40.22 93 HIS A N 1
ATOM 741 C CA . HIS A 1 93 ? 51.790 4.175 -18.834 1.00 40.22 93 HIS A CA 1
ATOM 742 C C . HIS A 1 93 ? 53.221 3.898 -19.317 1.00 40.22 93 HIS A C 1
ATOM 744 O O . HIS A 1 93 ? 54.152 4.607 -18.947 1.00 40.22 93 HIS A O 1
ATOM 750 N N . GLU A 1 94 ? 53.397 2.915 -20.201 1.00 33.72 94 GLU A N 1
ATOM 751 C CA . GLU A 1 94 ? 54.601 2.824 -21.035 1.00 33.72 94 GLU A CA 1
ATOM 752 C C . GLU A 1 94 ? 54.338 3.470 -22.401 1.00 33.72 94 GLU A C 1
ATOM 754 O O . GLU A 1 94 ? 53.701 2.903 -23.289 1.00 33.72 94 GLU A O 1
ATOM 759 N N . TYR A 1 95 ? 54.846 4.692 -22.572 1.00 34.41 95 TYR A N 1
ATOM 760 C CA . TYR A 1 95 ? 55.012 5.316 -23.881 1.00 34.41 95 TYR A CA 1
ATOM 761 C C . TYR A 1 95 ? 56.367 4.902 -24.454 1.00 34.41 95 TYR A C 1
ATOM 763 O O . TYR A 1 95 ? 57.395 5.486 -24.116 1.00 34.41 95 TYR A O 1
ATOM 771 N N . THR A 1 96 ? 56.386 3.935 -25.371 1.00 32.59 96 THR A N 1
ATOM 772 C CA . THR A 1 96 ? 57.555 3.717 -26.232 1.00 32.59 96 THR A CA 1
ATOM 773 C C . TH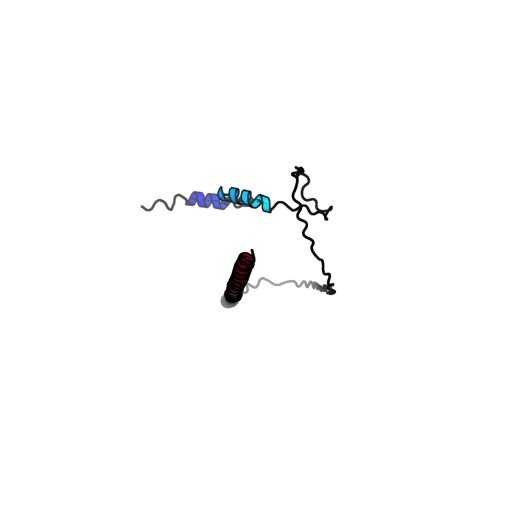R A 1 96 ? 57.378 4.517 -27.522 1.00 32.59 96 THR A C 1
ATOM 775 O O . THR A 1 96 ? 56.627 4.137 -28.418 1.00 32.59 96 THR A O 1
ATOM 778 N N . ILE A 1 97 ? 58.071 5.654 -27.616 1.00 42.03 97 ILE A N 1
ATOM 779 C CA . ILE A 1 97 ? 58.224 6.417 -28.858 1.00 42.03 97 ILE A CA 1
ATOM 780 C C . ILE A 1 97 ? 59.420 5.826 -29.610 1.00 42.03 97 ILE A C 1
ATOM 782 O O . ILE A 1 97 ? 60.567 6.097 -29.265 1.00 42.03 97 ILE A O 1
ATOM 786 N N . THR A 1 98 ? 59.174 5.044 -30.660 1.00 41.00 98 THR A N 1
ATOM 787 C CA . THR A 1 98 ? 60.191 4.746 -31.677 1.00 41.00 98 THR A CA 1
ATOM 788 C C . THR A 1 98 ? 59.899 5.563 -32.928 1.00 41.00 98 THR A C 1
ATOM 790 O O . THR A 1 98 ? 59.058 5.234 -33.762 1.00 41.00 98 THR A O 1
ATOM 793 N N . ALA A 1 99 ? 60.609 6.685 -33.039 1.00 40.78 99 ALA A N 1
ATOM 794 C CA . ALA A 1 99 ? 60.714 7.445 -34.270 1.00 40.78 99 ALA A CA 1
ATOM 795 C C . ALA A 1 99 ? 61.554 6.647 -35.278 1.00 40.78 99 ALA A C 1
ATOM 797 O O . ALA A 1 99 ? 62.746 6.433 -35.067 1.00 40.78 99 ALA A O 1
ATOM 798 N N . ALA A 1 100 ? 60.943 6.231 -36.386 1.00 37.06 100 ALA A N 1
ATOM 799 C CA . ALA A 1 100 ? 61.660 5.748 -37.560 1.00 37.06 100 ALA A CA 1
ATOM 800 C C . ALA A 1 100 ? 61.323 6.652 -38.751 1.00 37.06 100 ALA A C 1
ATOM 802 O O . ALA A 1 100 ? 60.262 6.550 -39.366 1.00 37.06 100 ALA A O 1
ATOM 803 N N . CYS A 1 101 ? 62.248 7.563 -39.056 1.00 32.31 101 CYS A N 1
ATOM 804 C CA . CYS A 1 101 ? 62.328 8.234 -40.346 1.00 32.31 101 CYS A CA 1
ATOM 805 C C . CYS A 1 101 ? 62.714 7.207 -41.416 1.00 32.31 101 CYS A C 1
ATOM 807 O O . CYS A 1 101 ? 63.816 6.668 -41.379 1.00 32.31 101 CYS A O 1
ATOM 809 N N . THR A 1 102 ? 61.857 7.004 -42.416 1.00 35.25 102 THR A N 1
ATOM 810 C CA . THR A 1 102 ? 62.280 6.471 -43.718 1.00 35.25 102 THR A CA 1
ATOM 811 C C . THR A 1 102 ? 61.682 7.312 -44.833 1.00 35.25 102 THR A C 1
ATOM 813 O O . THR A 1 102 ? 60.466 7.447 -44.969 1.00 35.25 102 THR A O 1
ATOM 816 N N . SER A 1 103 ? 62.586 7.896 -45.603 1.00 38.00 103 SER A N 1
ATOM 817 C CA . SER A 1 103 ? 62.376 8.749 -46.760 1.00 38.00 103 SER A CA 1
ATOM 818 C C . SER A 1 103 ? 61.780 7.987 -47.951 1.00 38.00 103 SER A C 1
ATOM 820 O O . SER A 1 103 ? 62.007 6.795 -48.138 1.00 38.00 103 SER A O 1
ATOM 822 N N . THR A 1 104 ? 61.121 8.756 -48.822 1.00 40.00 104 THR A N 1
ATOM 823 C CA . THR A 1 104 ? 60.873 8.500 -50.256 1.00 40.00 104 THR A CA 1
ATOM 824 C C . THR A 1 104 ? 59.968 7.324 -50.655 1.00 40.00 104 THR A C 1
ATOM 826 O O . THR A 1 104 ? 60.398 6.185 -50.764 1.00 40.00 104 THR A O 1
ATOM 829 N N . SER A 1 105 ? 58.732 7.626 -51.072 1.00 34.00 105 SER A N 1
ATOM 830 C CA . SER A 1 105 ? 58.281 7.359 -52.452 1.00 34.00 105 SER A CA 1
ATOM 831 C C . SER A 1 105 ? 56.898 7.974 -52.726 1.00 34.00 105 SER A C 1
ATOM 833 O O . SER A 1 105 ? 56.035 8.044 -51.860 1.00 34.00 105 SER A O 1
ATOM 835 N N . THR A 1 106 ? 56.752 8.461 -53.958 1.00 44.31 106 THR A N 1
ATOM 836 C CA . THR A 1 106 ? 55.590 9.066 -54.643 1.00 44.31 106 THR A CA 1
ATOM 837 C C . THR A 1 106 ? 54.171 8.632 -54.210 1.00 44.31 106 THR A C 1
ATOM 839 O O . THR A 1 106 ? 53.964 7.490 -53.789 1.00 44.31 106 THR A O 1
ATOM 842 N N . PRO A 1 107 ? 53.146 9.497 -54.392 1.00 43.00 107 PRO A N 1
ATOM 843 C CA . PRO A 1 107 ? 51.771 9.168 -54.045 1.00 43.00 107 PRO A CA 1
ATOM 844 C C . PRO A 1 107 ? 51.220 8.131 -55.029 1.00 43.00 107 PRO A C 1
ATOM 846 O O . PRO A 1 107 ? 50.710 8.459 -56.098 1.00 43.00 107 PRO A O 1
ATOM 849 N N . LYS A 1 108 ? 51.283 6.848 -54.659 1.00 43.19 108 LYS A N 1
ATOM 850 C CA . LYS A 1 108 ? 50.438 5.830 -55.286 1.00 43.19 108 LYS A CA 1
ATOM 851 C C . LYS A 1 108 ? 49.000 6.110 -54.866 1.00 43.19 108 LYS A C 1
ATOM 853 O O . LYS A 1 108 ? 48.598 5.799 -53.743 1.00 43.19 108 LYS A O 1
ATOM 858 N N . THR A 1 109 ? 48.223 6.680 -55.778 1.00 43.62 109 THR A N 1
ATOM 859 C CA . THR A 1 109 ? 46.761 6.676 -55.754 1.00 43.62 109 THR A CA 1
ATOM 860 C C . THR A 1 109 ? 46.284 5.228 -55.661 1.00 43.62 109 THR A C 1
ATOM 862 O O . THR A 1 109 ? 46.090 4.534 -56.654 1.00 43.62 109 THR A O 1
ATOM 865 N N . LYS A 1 110 ? 46.115 4.729 -54.430 1.00 48.97 110 LYS A N 1
ATOM 866 C CA . LYS A 1 110 ? 45.391 3.485 -54.180 1.00 48.97 110 LYS A CA 1
ATOM 867 C C . LYS A 1 110 ? 43.937 3.763 -54.530 1.00 48.97 110 LYS A C 1
ATOM 869 O O . LYS A 1 110 ? 43.186 4.320 -53.729 1.00 48.97 110 LYS A O 1
ATOM 874 N N . THR A 1 111 ? 43.551 3.372 -55.736 1.00 44.44 111 THR A N 1
ATOM 875 C CA . THR A 1 111 ? 42.169 3.134 -56.139 1.00 44.44 111 THR A CA 1
ATOM 876 C C . THR A 1 111 ? 41.557 2.179 -55.117 1.00 44.44 111 THR A C 1
ATOM 878 O O . THR A 1 111 ? 41.699 0.958 -55.175 1.00 44.44 111 THR A O 1
ATOM 881 N N . HIS A 1 112 ? 40.933 2.744 -54.084 1.00 49.56 112 HIS A N 1
ATOM 882 C CA . HIS A 1 112 ? 40.149 1.976 -53.137 1.00 49.56 112 HIS A CA 1
ATOM 883 C C . HIS A 1 112 ? 38.950 1.423 -53.899 1.00 49.56 112 HIS A C 1
ATOM 885 O O . HIS A 1 112 ? 38.012 2.167 -54.178 1.00 49.56 112 HIS A O 1
ATOM 891 N N . SER A 1 113 ? 38.990 0.126 -54.218 1.00 48.88 113 SER A N 1
ATOM 892 C CA . SER A 1 113 ? 37.824 -0.599 -54.723 1.00 48.88 113 SER A CA 1
ATOM 893 C C . SER A 1 113 ? 36.606 -0.263 -53.841 1.00 48.88 113 SER A C 1
ATOM 895 O O . SER A 1 113 ? 36.701 -0.372 -52.606 1.00 48.88 113 SER A O 1
ATOM 897 N N . PRO A 1 114 ? 35.478 0.168 -54.437 1.00 60.19 114 PRO A N 1
ATOM 898 C CA . PRO A 1 114 ? 34.286 0.584 -53.702 1.00 60.19 114 PRO A CA 1
ATOM 899 C C . PRO A 1 114 ? 33.748 -0.523 -52.781 1.00 60.19 114 PRO A C 1
ATOM 901 O O . PRO A 1 114 ? 33.167 -0.219 -51.741 1.00 60.19 114 PRO A O 1
ATOM 904 N N . GLU A 1 115 ? 34.021 -1.797 -53.072 1.00 59.75 115 GLU A N 1
ATOM 905 C CA . GLU A 1 115 ? 33.621 -2.932 -52.230 1.00 59.75 115 GLU A CA 1
ATOM 906 C C . GLU A 1 115 ? 34.275 -2.942 -50.846 1.00 59.75 115 GLU A C 1
ATOM 908 O O . GLU A 1 115 ? 33.610 -3.245 -49.856 1.00 59.75 115 GLU A O 1
ATOM 913 N N . LYS A 1 116 ? 35.563 -2.585 -50.731 1.00 62.06 116 LYS A N 1
ATOM 914 C CA . LYS A 1 116 ? 36.251 -2.580 -49.424 1.00 62.06 116 LYS A CA 1
ATOM 915 C C . LYS A 1 116 ? 35.728 -1.470 -48.509 1.00 62.06 116 LYS A C 1
ATOM 917 O O . LYS A 1 116 ? 35.780 -1.613 -47.290 1.00 62.06 116 LYS A O 1
ATOM 922 N N . LYS A 1 117 ? 35.232 -0.369 -49.089 1.00 64.81 117 LYS A N 1
ATOM 923 C CA . LYS A 1 117 ? 34.578 0.720 -48.348 1.00 64.81 117 LYS A CA 1
ATOM 924 C C . LYS A 1 117 ? 33.154 0.332 -47.935 1.00 64.81 117 LYS A C 1
ATOM 926 O O . LYS A 1 117 ? 32.816 0.534 -46.773 1.00 64.81 117 LYS A O 1
ATOM 931 N N . LYS A 1 118 ? 32.377 -0.301 -48.826 1.00 70.38 118 LYS A N 1
ATOM 932 C CA . LYS A 1 118 ? 31.024 -0.810 -48.524 1.00 70.38 118 LYS A CA 1
ATOM 933 C C . LYS A 1 118 ? 31.030 -1.813 -47.367 1.00 70.38 118 LYS A C 1
ATOM 935 O O . LYS A 1 118 ? 30.377 -1.565 -46.364 1.00 70.38 118 LYS A O 1
ATOM 940 N N . LYS A 1 119 ? 31.906 -2.829 -47.411 1.00 75.31 119 LYS A N 1
ATOM 941 C CA . LYS A 1 119 ? 32.014 -3.840 -46.339 1.00 75.31 119 LYS A CA 1
ATOM 942 C C . LYS A 1 119 ? 32.247 -3.228 -44.953 1.00 75.31 119 LYS A C 1
ATOM 944 O O . LYS A 1 119 ? 31.620 -3.666 -43.996 1.00 75.31 119 LYS A O 1
ATOM 949 N N . LYS A 1 120 ? 33.114 -2.208 -44.841 1.00 79.94 120 LYS A N 1
ATOM 950 C CA . LYS A 1 120 ? 33.396 -1.506 -43.569 1.00 79.94 120 LYS A CA 1
ATOM 951 C C . LYS A 1 120 ? 32.190 -0.720 -43.050 1.00 79.94 120 LYS A C 1
ATOM 953 O O . LYS A 1 120 ? 31.966 -0.688 -41.842 1.00 79.94 120 LYS A O 1
ATOM 958 N N . ILE A 1 121 ? 31.439 -0.090 -43.952 1.00 82.06 121 ILE A N 1
ATOM 959 C CA . ILE A 1 121 ? 30.217 0.646 -43.616 1.00 82.06 121 ILE A CA 1
ATOM 960 C C . ILE A 1 121 ? 29.143 -0.336 -43.138 1.00 82.06 121 ILE A C 1
ATOM 962 O O . ILE A 1 121 ? 28.579 -0.126 -42.069 1.00 82.06 121 ILE A O 1
ATOM 966 N N . ASP A 1 122 ? 28.954 -1.457 -43.834 1.00 85.19 122 ASP A N 1
ATOM 967 C CA . ASP A 1 122 ? 27.977 -2.483 -43.453 1.00 85.19 122 ASP A CA 1
ATOM 968 C C . ASP A 1 122 ? 28.307 -3.104 -42.085 1.00 85.19 122 ASP A C 1
ATOM 970 O O . ASP A 1 122 ? 27.423 -3.303 -41.250 1.00 85.19 122 ASP A O 1
ATOM 974 N N . THR A 1 123 ? 29.597 -3.332 -41.790 1.00 89.12 123 THR A N 1
ATOM 975 C CA . THR A 1 123 ? 30.007 -3.822 -40.459 1.00 89.12 123 THR A CA 1
ATOM 976 C C . THR A 1 123 ? 29.701 -2.805 -39.361 1.00 89.12 123 THR A C 1
ATOM 978 O O . THR A 1 123 ? 29.314 -3.183 -38.254 1.00 89.12 123 THR A O 1
ATOM 981 N N . LEU A 1 124 ? 29.895 -1.513 -39.644 1.00 91.19 124 LEU A N 1
ATOM 982 C CA . LEU A 1 124 ? 29.603 -0.443 -38.697 1.00 91.19 124 LEU A CA 1
ATOM 983 C C . LEU A 1 124 ? 28.095 -0.317 -38.460 1.00 91.19 124 LEU A C 1
ATOM 985 O O . LEU A 1 124 ? 27.684 -0.239 -37.305 1.00 91.19 124 LEU A O 1
ATOM 989 N N . ILE A 1 125 ? 27.285 -0.366 -39.522 1.00 90.88 125 ILE A N 1
ATOM 990 C CA . ILE A 1 125 ? 25.818 -0.333 -39.442 1.00 90.88 125 ILE A CA 1
ATOM 991 C C . ILE A 1 125 ? 25.317 -1.495 -38.583 1.00 90.88 125 ILE A C 1
ATOM 993 O O . ILE A 1 125 ? 24.629 -1.257 -37.593 1.00 90.88 125 ILE A O 1
ATOM 997 N N . ASN A 1 126 ? 25.740 -2.728 -38.874 1.00 92.25 126 ASN A N 1
ATOM 998 C CA . ASN A 1 126 ? 25.326 -3.903 -38.102 1.00 92.25 126 ASN A CA 1
ATOM 999 C C . ASN A 1 126 ? 25.743 -3.805 -36.629 1.00 92.25 126 ASN A C 1
ATOM 1001 O O . ASN A 1 126 ? 24.986 -4.185 -35.737 1.00 92.25 126 ASN A O 1
ATOM 1005 N N . ARG A 1 127 ? 26.923 -3.238 -36.348 1.00 93.38 127 ARG A N 1
ATOM 1006 C CA . ARG A 1 127 ? 27.377 -3.003 -34.972 1.00 93.38 127 ARG A CA 1
ATOM 1007 C C . ARG A 1 127 ? 26.515 -1.964 -34.255 1.00 93.38 127 ARG A C 1
ATOM 1009 O O . ARG A 1 127 ? 26.195 -2.160 -33.087 1.00 93.38 127 ARG A O 1
ATOM 1016 N N . VAL A 1 128 ? 26.165 -0.863 -34.918 1.00 93.06 128 VAL A N 1
ATOM 1017 C CA . VAL A 1 128 ? 25.331 0.200 -34.335 1.00 93.06 128 VAL A CA 1
ATOM 1018 C C . VAL A 1 128 ? 23.911 -0.306 -34.088 1.00 93.06 128 VAL A C 1
ATOM 1020 O O . VAL A 1 128 ? 23.406 -0.152 -32.977 1.00 93.06 128 VAL A O 1
ATOM 1023 N N . VAL A 1 129 ? 23.305 -0.972 -35.073 1.00 93.50 129 VAL A N 1
ATOM 1024 C CA . VAL A 1 129 ? 21.968 -1.572 -34.948 1.00 93.50 129 VAL A CA 1
ATOM 1025 C C . VAL A 1 129 ? 21.956 -2.627 -33.842 1.00 93.50 129 VAL A C 1
ATOM 1027 O O . VAL A 1 129 ? 21.108 -2.570 -32.960 1.00 93.50 129 VAL A O 1
ATOM 1030 N N . GLY A 1 130 ? 22.950 -3.519 -33.802 1.00 94.12 130 GLY A N 1
ATOM 1031 C CA . GLY A 1 130 ? 23.053 -4.532 -32.750 1.00 94.12 130 GLY A CA 1
ATOM 1032 C C . GLY A 1 130 ? 23.194 -3.939 -31.343 1.00 94.12 130 GLY A C 1
ATOM 1033 O O . GLY A 1 130 ? 22.615 -4.465 -30.398 1.00 94.12 130 GLY A O 1
ATOM 1034 N N . ARG A 1 131 ? 23.920 -2.822 -31.180 1.00 91.50 131 ARG A N 1
ATOM 1035 C CA . ARG A 1 131 ? 23.987 -2.111 -29.888 1.00 91.50 131 ARG A CA 1
ATOM 1036 C C . ARG A 1 131 ? 22.653 -1.483 -29.504 1.00 91.50 131 ARG A C 1
ATOM 1038 O O . ARG A 1 131 ? 22.329 -1.486 -28.321 1.00 91.50 131 ARG A O 1
ATOM 1045 N N . LYS A 1 132 ? 21.920 -0.931 -30.475 1.00 95.38 132 LYS A N 1
ATOM 1046 C CA . LYS A 1 132 ? 20.603 -0.338 -30.239 1.00 95.38 132 LYS A CA 1
ATOM 104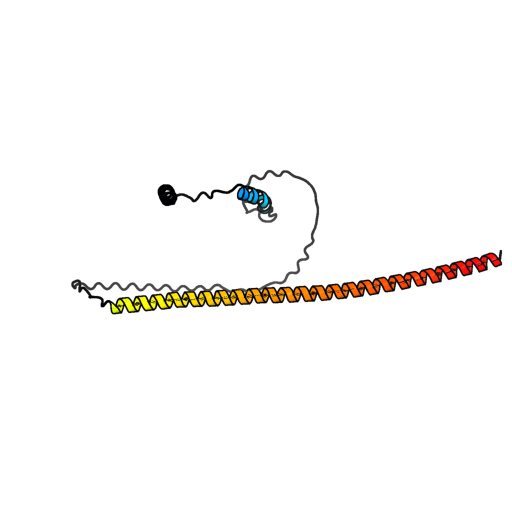7 C C . LYS A 1 132 ? 19.608 -1.407 -29.790 1.00 95.38 132 LYS A C 1
ATOM 1049 O O . LYS A 1 132 ? 19.058 -1.267 -28.710 1.00 95.38 132 LYS A O 1
ATOM 1054 N N . ASN A 1 133 ? 19.506 -2.514 -30.524 1.00 94.75 133 ASN A N 1
ATOM 1055 C CA . ASN A 1 133 ? 18.600 -3.611 -30.174 1.00 94.75 133 ASN A CA 1
ATOM 1056 C C . ASN A 1 133 ? 18.907 -4.177 -28.778 1.00 94.75 133 ASN A C 1
ATOM 1058 O O . ASN A 1 133 ? 18.010 -4.287 -27.958 1.00 94.75 133 ASN A O 1
ATOM 1062 N N . LYS A 1 134 ? 20.187 -4.409 -28.448 1.00 95.44 134 LYS A N 1
ATOM 1063 C CA . LYS A 1 134 ? 20.599 -4.847 -27.098 1.00 95.44 134 LYS A CA 1
ATOM 1064 C C . LYS A 1 134 ? 20.318 -3.829 -25.992 1.00 95.44 134 LYS A C 1
ATOM 1066 O O . LYS A 1 134 ? 20.311 -4.175 -24.812 1.00 95.44 134 LYS A O 1
ATOM 1071 N N . LYS A 1 135 ? 20.237 -2.542 -26.327 1.00 95.88 135 LYS A N 1
ATOM 1072 C CA . LYS A 1 135 ? 19.833 -1.518 -25.365 1.00 95.88 135 LYS A CA 1
ATOM 1073 C C . LYS A 1 135 ? 18.324 -1.597 -25.154 1.00 95.88 135 LYS A C 1
ATOM 1075 O O . LYS A 1 135 ? 17.913 -1.677 -24.008 1.00 95.88 135 LYS A O 1
ATOM 1080 N N . ASP A 1 136 ? 17.562 -1.640 -26.240 1.00 95.56 136 ASP A N 1
ATOM 1081 C CA . ASP A 1 136 ? 16.102 -1.713 -26.206 1.00 95.56 136 ASP A CA 1
ATOM 1082 C C . ASP A 1 136 ? 15.636 -2.979 -25.451 1.00 95.56 136 ASP A C 1
ATOM 1084 O O . ASP A 1 136 ? 14.807 -2.882 -24.554 1.00 95.56 136 ASP A O 1
ATOM 1088 N N . GLU A 1 137 ? 16.270 -4.135 -25.695 1.00 97.00 137 GLU A N 1
ATOM 1089 C CA . GLU A 1 137 ? 16.035 -5.388 -24.953 1.00 97.00 137 GLU A CA 1
ATOM 1090 C C . GLU A 1 137 ? 16.265 -5.227 -23.441 1.00 97.00 137 GLU A C 1
ATOM 1092 O O . GLU A 1 137 ? 15.424 -5.619 -22.633 1.00 97.00 137 GLU A O 1
ATOM 1097 N N . ARG A 1 138 ? 17.379 -4.599 -23.038 1.00 96.62 138 ARG A N 1
ATOM 1098 C CA . ARG A 1 138 ? 17.670 -4.348 -21.616 1.00 96.62 138 ARG A CA 1
ATOM 1099 C C . ARG A 1 138 ? 16.691 -3.358 -20.994 1.00 96.62 138 ARG A C 1
ATOM 1101 O O . ARG A 1 138 ? 16.306 -3.529 -19.840 1.00 96.62 138 ARG A O 1
ATOM 1108 N N . ASP A 1 139 ? 16.297 -2.326 -21.732 1.00 96.12 139 ASP A N 1
ATOM 1109 C CA . ASP A 1 139 ? 15.328 -1.339 -21.260 1.00 96.12 139 ASP A CA 1
ATOM 1110 C C . ASP A 1 139 ? 13.947 -1.997 -21.047 1.00 96.12 139 ASP A C 1
ATOM 1112 O O . ASP A 1 139 ? 13.283 -1.725 -20.039 1.00 96.12 139 ASP A O 1
ATOM 1116 N N . ASP A 1 140 ? 13.550 -2.930 -21.920 1.00 96.94 140 ASP A N 1
ATOM 1117 C CA . ASP A 1 140 ? 12.330 -3.732 -21.775 1.00 96.94 140 ASP A CA 1
ATOM 1118 C C . ASP A 1 140 ? 12.400 -4.697 -20.580 1.00 96.94 140 ASP A C 1
ATOM 1120 O O . ASP A 1 140 ? 11.441 -4.789 -19.804 1.00 96.94 140 ASP A O 1
ATOM 1124 N N . GLU A 1 141 ? 13.537 -5.367 -20.370 1.00 97.75 141 GLU A N 1
ATOM 1125 C CA . GLU A 1 141 ? 13.777 -6.214 -19.193 1.00 97.75 141 GLU A CA 1
ATOM 1126 C C . GLU A 1 141 ? 13.684 -5.412 -17.888 1.00 97.75 141 GLU A C 1
ATOM 1128 O O . GLU A 1 141 ? 12.980 -5.812 -16.956 1.00 97.75 141 GLU A O 1
ATOM 1133 N N . ILE A 1 142 ? 14.321 -4.238 -17.835 1.00 97.38 142 ILE A N 1
ATOM 1134 C CA . ILE A 1 142 ? 14.260 -3.333 -16.679 1.00 97.38 142 ILE A CA 1
ATOM 1135 C C . ILE A 1 142 ? 12.820 -2.880 -16.435 1.00 97.38 142 ILE A C 1
ATOM 1137 O O . ILE A 1 142 ? 12.355 -2.857 -15.292 1.00 97.38 142 ILE A O 1
ATOM 1141 N N . LYS A 1 143 ? 12.087 -2.519 -17.492 1.00 97.94 143 LYS A N 1
ATOM 1142 C CA . LYS A 1 143 ? 10.687 -2.101 -17.378 1.00 97.94 143 LYS A CA 1
ATOM 1143 C C . LYS A 1 143 ? 9.810 -3.234 -16.848 1.00 97.94 143 LYS A C 1
ATOM 1145 O O . LYS A 1 143 ? 8.972 -2.989 -15.978 1.00 97.94 143 LYS A O 1
ATOM 1150 N N . LYS A 1 144 ? 10.024 -4.463 -17.321 1.00 98.06 144 LYS A N 1
ATOM 1151 C CA . LYS A 1 144 ? 9.324 -5.653 -16.827 1.00 98.06 144 LYS A CA 1
ATOM 1152 C C . LYS A 1 144 ? 9.619 -5.898 -15.346 1.00 98.06 144 LYS A C 1
ATOM 1154 O O . LYS A 1 144 ? 8.676 -6.037 -14.571 1.00 98.06 144 LYS A O 1
ATOM 1159 N N . ALA A 1 145 ? 10.889 -5.859 -14.943 1.00 97.88 145 ALA A N 1
ATOM 1160 C CA . ALA A 1 145 ? 11.291 -6.026 -13.547 1.00 97.88 145 ALA A CA 1
ATOM 1161 C C . ALA A 1 145 ? 10.672 -4.950 -12.636 1.00 97.88 145 ALA A C 1
ATOM 1163 O O . ALA A 1 145 ? 10.159 -5.260 -11.564 1.00 97.88 145 ALA A O 1
ATOM 1164 N N . ARG A 1 146 ? 10.628 -3.686 -13.082 1.00 97.88 146 ARG A N 1
ATOM 1165 C CA . ARG A 1 146 ? 9.966 -2.597 -12.339 1.00 97.88 146 ARG A CA 1
ATOM 1166 C C . ARG A 1 146 ? 8.476 -2.857 -12.125 1.00 97.88 146 ARG A C 1
ATOM 1168 O O . ARG A 1 146 ? 7.972 -2.634 -11.028 1.00 97.88 146 ARG A O 1
ATOM 1175 N N . LEU A 1 147 ? 7.771 -3.331 -13.153 1.00 97.69 147 LEU A N 1
ATOM 1176 C CA . LEU A 1 147 ? 6.351 -3.675 -13.033 1.00 97.69 147 LEU A CA 1
ATOM 1177 C C . LEU A 1 147 ? 6.128 -4.840 -12.064 1.00 97.69 147 LEU A C 1
ATOM 1179 O O . LEU A 1 147 ? 5.160 -4.828 -11.303 1.00 97.69 147 LEU A O 1
ATOM 1183 N N . GLU A 1 148 ? 7.027 -5.822 -12.064 1.00 98.06 148 GLU A N 1
ATOM 1184 C CA . GLU A 1 148 ? 6.973 -6.953 -11.142 1.00 98.06 148 GLU A CA 1
ATOM 1185 C C . GLU A 1 148 ? 7.188 -6.520 -9.686 1.00 98.06 148 GLU A C 1
ATOM 1187 O O . GLU A 1 148 ? 6.394 -6.894 -8.822 1.00 98.06 148 GLU A O 1
ATOM 1192 N N . VAL A 1 149 ? 8.172 -5.652 -9.422 1.00 97.94 149 VAL A N 1
ATOM 1193 C CA . VAL A 1 149 ? 8.397 -5.062 -8.090 1.00 97.94 149 VAL A CA 1
ATOM 1194 C C . VAL A 1 149 ? 7.146 -4.334 -7.597 1.00 97.94 149 VAL A C 1
ATOM 1196 O O . VAL A 1 149 ? 6.666 -4.621 -6.502 1.00 97.94 149 VAL A O 1
ATOM 1199 N N . ILE A 1 150 ? 6.544 -3.477 -8.430 1.00 98.12 150 ILE A N 1
ATOM 1200 C CA . ILE A 1 150 ? 5.306 -2.757 -8.079 1.00 98.12 150 ILE A CA 1
ATOM 1201 C C . ILE A 1 150 ? 4.168 -3.738 -7.751 1.00 98.12 150 ILE A C 1
ATOM 1203 O O . ILE A 1 150 ? 3.405 -3.533 -6.802 1.00 98.12 150 ILE A O 1
ATOM 1207 N N . ALA A 1 151 ? 4.036 -4.824 -8.518 1.00 98.19 151 ALA A N 1
ATOM 1208 C CA . ALA A 1 151 ? 3.009 -5.832 -8.277 1.00 98.19 151 ALA A CA 1
ATOM 1209 C C . ALA A 1 151 ? 3.236 -6.589 -6.957 1.00 98.19 151 ALA A C 1
ATOM 1211 O O . ALA A 1 151 ? 2.274 -6.859 -6.230 1.00 98.19 151 ALA A O 1
ATOM 1212 N N . ILE A 1 152 ? 4.489 -6.919 -6.636 1.00 98.00 152 ILE A N 1
ATOM 1213 C CA . ILE A 1 152 ? 4.870 -7.566 -5.376 1.00 98.00 152 ILE A CA 1
ATOM 1214 C C . ILE A 1 152 ? 4.598 -6.630 -4.195 1.00 98.00 152 ILE A C 1
ATOM 1216 O O . ILE A 1 152 ? 3.928 -7.040 -3.247 1.00 98.00 152 ILE A O 1
ATOM 1220 N N . GLU A 1 153 ? 5.024 -5.369 -4.271 1.00 97.88 153 GLU A N 1
ATOM 1221 C CA . GLU A 1 153 ? 4.766 -4.365 -3.233 1.00 97.88 153 GLU A CA 1
ATOM 1222 C C . GLU A 1 153 ? 3.271 -4.204 -2.958 1.00 97.88 153 GLU A C 1
ATOM 1224 O O . GLU A 1 153 ? 2.841 -4.202 -1.802 1.00 97.88 153 GLU A O 1
ATOM 1229 N N . LYS A 1 154 ? 2.453 -4.132 -4.017 1.00 98.31 154 LYS A N 1
ATOM 1230 C CA . LYS A 1 154 ? 0.995 -4.051 -3.882 1.00 98.31 154 LYS A CA 1
ATOM 1231 C C . LYS A 1 154 ? 0.430 -5.274 -3.156 1.00 98.31 154 LYS A C 1
ATOM 1233 O O . LYS A 1 154 ? -0.400 -5.115 -2.264 1.00 98.31 154 LYS A O 1
ATOM 1238 N N . LYS A 1 155 ? 0.894 -6.483 -3.494 1.00 98.38 155 LYS A N 1
ATOM 1239 C CA . LYS A 1 155 ? 0.468 -7.725 -2.823 1.00 98.38 155 LYS A CA 1
ATOM 1240 C C . LYS A 1 155 ? 0.883 -7.761 -1.352 1.00 98.38 155 LYS A C 1
ATOM 1242 O O . LYS A 1 155 ? 0.095 -8.213 -0.525 1.00 98.38 155 LYS A O 1
ATOM 1247 N N . ILE A 1 156 ? 2.091 -7.303 -1.020 1.00 98.00 156 ILE A N 1
ATOM 1248 C CA . ILE A 1 156 ? 2.573 -7.240 0.368 1.00 98.00 156 ILE A CA 1
ATOM 1249 C C . ILE A 1 156 ? 1.703 -6.279 1.177 1.00 98.00 156 ILE A C 1
ATOM 1251 O O . ILE A 1 156 ? 1.163 -6.681 2.207 1.00 98.00 156 ILE A O 1
ATOM 1255 N N . LYS A 1 157 ? 1.489 -5.057 0.673 1.00 98.00 157 LYS A N 1
ATOM 1256 C CA . LYS A 1 157 ? 0.636 -4.055 1.331 1.00 98.00 157 LYS A CA 1
ATOM 1257 C C . LYS A 1 157 ? -0.788 -4.571 1.528 1.00 98.00 157 LYS A C 1
ATOM 1259 O O . LYS A 1 157 ? -1.338 -4.444 2.613 1.00 98.00 157 LYS A O 1
ATOM 1264 N N . GLN A 1 158 ? -1.361 -5.221 0.515 1.00 97.88 158 GLN A N 1
ATOM 1265 C CA . GLN A 1 158 ? -2.705 -5.790 0.611 1.00 97.88 158 GLN A CA 1
ATOM 1266 C C . GLN A 1 158 ? -2.798 -6.907 1.662 1.00 97.88 158 GLN A C 1
ATOM 1268 O O . GLN A 1 158 ? -3.768 -6.960 2.411 1.00 97.88 158 GLN A O 1
ATOM 1273 N N . LYS A 1 159 ? -1.786 -7.779 1.763 1.00 98.25 159 LYS A N 1
ATOM 1274 C CA . LYS A 1 159 ? -1.730 -8.815 2.808 1.00 98.25 159 LYS A CA 1
ATOM 1275 C C . LYS A 1 159 ? -1.589 -8.223 4.210 1.00 98.25 159 LYS A C 1
ATOM 1277 O O . LYS A 1 159 ? -2.202 -8.735 5.139 1.00 98.25 159 LYS A O 1
ATOM 1282 N N . GLN A 1 160 ? -0.779 -7.177 4.363 1.00 98.19 160 GLN A N 1
ATOM 1283 C CA . GLN A 1 160 ? -0.613 -6.483 5.641 1.00 98.19 160 GLN A CA 1
ATOM 1284 C C . GLN A 1 160 ? -1.916 -5.807 6.077 1.00 98.19 160 GLN A C 1
ATOM 1286 O O . GLN A 1 160 ? -2.322 -5.988 7.219 1.00 98.19 160 GLN A O 1
ATOM 1291 N N . LEU A 1 161 ? -2.603 -5.117 5.159 1.00 97.62 161 LEU A N 1
ATOM 1292 C CA . LEU A 1 161 ? -3.909 -4.511 5.429 1.00 97.62 161 LEU A CA 1
ATOM 1293 C C . LEU A 1 161 ? -4.942 -5.557 5.851 1.00 97.62 161 LEU A C 1
ATOM 1295 O O . LEU A 1 161 ? -5.528 -5.415 6.915 1.00 97.62 161 LEU A O 1
ATOM 1299 N N . ALA A 1 162 ? -5.076 -6.656 5.104 1.00 97.94 162 ALA A N 1
ATOM 1300 C CA . ALA A 1 162 ? -6.012 -7.726 5.454 1.00 97.94 162 ALA A CA 1
ATOM 1301 C C . ALA A 1 162 ? -5.710 -8.367 6.824 1.00 97.94 162 ALA A C 1
ATOM 1303 O O . ALA A 1 162 ? -6.616 -8.810 7.527 1.00 97.94 162 ALA A O 1
ATOM 1304 N N . LYS A 1 163 ? -4.430 -8.430 7.218 1.00 98.38 163 LYS A N 1
ATOM 1305 C CA . LYS A 1 163 ? -4.036 -8.912 8.546 1.00 98.38 163 LYS A CA 1
ATOM 1306 C C . LYS A 1 163 ? -4.468 -7.936 9.644 1.00 98.38 163 LYS A C 1
ATOM 1308 O O . LYS A 1 163 ? -5.034 -8.378 10.636 1.00 98.38 163 LYS A O 1
ATOM 1313 N N . ILE A 1 164 ? -4.231 -6.639 9.443 1.00 98.06 164 ILE A N 1
ATOM 1314 C CA . ILE A 1 164 ? -4.622 -5.583 10.387 1.00 98.06 164 ILE A CA 1
ATOM 1315 C C . ILE A 1 164 ? -6.147 -5.516 10.523 1.00 98.06 164 ILE A C 1
ATOM 1317 O O . ILE A 1 164 ? -6.649 -5.454 11.638 1.00 98.06 164 ILE A O 1
ATOM 1321 N N . GLU A 1 165 ? -6.889 -5.586 9.416 1.00 97.81 165 GLU A N 1
ATOM 1322 C CA . GLU A 1 165 ? -8.360 -5.597 9.422 1.00 97.81 165 GLU A CA 1
ATOM 1323 C C . GLU A 1 165 ? -8.908 -6.755 10.263 1.00 97.81 165 GLU A C 1
ATOM 1325 O O . GLU A 1 165 ? -9.786 -6.552 11.098 1.00 97.81 165 GLU A O 1
ATOM 1330 N N . LYS A 1 166 ? -8.327 -7.952 10.119 1.00 98.19 166 LYS A N 1
ATOM 1331 C CA . LYS A 1 166 ? -8.706 -9.117 10.925 1.00 98.19 166 LYS A CA 1
ATOM 1332 C C . LYS A 1 166 ? -8.381 -8.941 12.414 1.00 98.19 166 LYS A C 1
ATOM 1334 O O . LYS A 1 166 ? -9.155 -9.371 13.264 1.00 98.19 166 LYS A O 1
ATOM 1339 N N . GLU A 1 167 ? -7.234 -8.344 12.738 1.00 98.25 167 GLU A N 1
ATOM 1340 C CA . GLU A 1 167 ? -6.855 -8.060 14.129 1.00 98.25 167 GLU A CA 1
ATOM 1341 C C . GLU A 1 167 ? -7.793 -7.024 14.769 1.00 98.25 167 GLU A C 1
ATOM 1343 O O . GLU A 1 167 ? -8.180 -7.190 15.925 1.00 98.25 167 GLU A O 1
ATOM 1348 N N . ILE A 1 168 ? -8.212 -6.000 14.016 1.00 98.12 168 ILE A N 1
ATOM 1349 C CA . ILE A 1 168 ? -9.204 -5.010 14.463 1.00 98.12 168 ILE A CA 1
ATOM 1350 C C . ILE A 1 168 ? -10.546 -5.688 14.748 1.00 98.12 168 ILE A C 1
ATOM 1352 O O . ILE A 1 168 ? -11.083 -5.506 15.836 1.00 98.12 168 ILE A O 1
ATOM 1356 N N . GLU A 1 169 ? -11.043 -6.517 13.827 1.00 98.25 169 GLU A N 1
ATOM 1357 C CA . GLU A 1 169 ? -12.308 -7.245 14.003 1.00 98.25 169 GLU A CA 1
ATOM 1358 C C . GLU A 1 169 ? -12.281 -8.138 15.258 1.00 98.25 169 GLU A C 1
ATOM 1360 O O . GLU A 1 169 ? -13.239 -8.186 16.034 1.00 98.25 169 GLU A O 1
ATOM 1365 N N . GLU A 1 170 ? -11.155 -8.808 15.519 1.00 98.19 170 GLU A N 1
ATOM 1366 C CA . GLU A 1 170 ? -10.989 -9.620 16.724 1.00 98.19 170 GLU A CA 1
ATOM 1367 C C . GLU A 1 170 ? -10.959 -8.771 18.006 1.00 98.19 170 GLU A C 1
ATOM 1369 O O . GLU A 1 170 ? -11.551 -9.156 19.021 1.00 98.19 170 GLU A O 1
ATOM 1374 N N . ILE A 1 171 ? -10.292 -7.614 17.982 1.00 98.00 171 ILE A N 1
ATOM 1375 C CA . ILE A 1 171 ? -10.271 -6.683 19.117 1.00 98.00 171 ILE A CA 1
ATOM 1376 C C . ILE A 1 171 ? -11.675 -6.136 19.383 1.00 98.00 171 ILE A C 1
ATOM 1378 O O . ILE A 1 171 ? -12.101 -6.139 20.536 1.00 98.00 171 ILE A O 1
ATOM 1382 N N . GLU A 1 172 ? -12.410 -5.732 18.349 1.00 98.00 172 GLU A N 1
ATOM 1383 C CA . GLU A 1 172 ? -13.788 -5.241 18.459 1.00 98.00 172 GLU A CA 1
ATOM 1384 C C . GLU A 1 172 ? -14.732 -6.304 19.036 1.00 98.00 172 GLU A C 1
ATOM 1386 O O . GLU A 1 172 ? -15.536 -6.017 19.926 1.00 98.00 172 GLU A O 1
ATOM 1391 N N . ALA A 1 173 ? -14.596 -7.562 18.611 1.00 98.00 173 ALA A N 1
ATOM 1392 C CA . ALA A 1 173 ? -15.371 -8.660 19.181 1.00 98.00 173 ALA A CA 1
ATOM 1393 C C . ALA A 1 173 ? -15.045 -8.885 20.670 1.00 98.00 173 ALA A C 1
ATOM 1395 O O . ALA A 1 173 ? -15.945 -9.096 21.492 1.00 98.00 173 ALA A O 1
ATOM 1396 N N . ARG A 1 174 ? -13.759 -8.817 21.041 1.00 97.69 174 ARG A N 1
ATOM 1397 C CA . ARG A 1 174 ? -13.313 -8.966 22.436 1.00 97.69 174 ARG A CA 1
ATOM 1398 C C . ARG A 1 174 ? -13.797 -7.815 23.317 1.00 97.69 174 ARG A C 1
ATOM 1400 O O . ARG A 1 174 ? -14.241 -8.074 24.436 1.00 97.69 174 ARG A O 1
ATOM 1407 N N . THR A 1 175 ? -13.735 -6.573 22.837 1.00 97.81 175 THR A N 1
ATOM 1408 C CA . THR A 1 175 ? -14.214 -5.403 23.589 1.00 97.81 175 THR A CA 1
ATOM 1409 C C . THR A 1 175 ? -15.727 -5.445 23.762 1.00 97.81 175 THR A C 1
ATOM 1411 O O . THR A 1 175 ? -16.197 -5.279 24.886 1.00 97.81 175 THR A O 1
ATOM 1414 N N . ALA A 1 176 ? -16.485 -5.783 22.714 1.00 97.69 176 ALA A N 1
ATOM 1415 C CA . ALA A 1 176 ? -17.934 -5.957 22.807 1.00 97.69 176 ALA A CA 1
ATOM 1416 C C . ALA A 1 176 ? -18.320 -7.042 23.828 1.00 97.69 176 ALA A C 1
ATOM 1418 O O . ALA A 1 176 ? -19.193 -6.832 24.673 1.00 97.69 176 ALA A O 1
ATOM 1419 N N . HIS A 1 177 ? -17.634 -8.189 23.807 1.00 97.38 177 HIS A N 1
ATOM 1420 C CA . HIS A 1 177 ? -17.861 -9.251 24.786 1.00 97.38 177 HIS A CA 1
ATOM 1421 C C . HIS A 1 177 ? -17.538 -8.800 26.221 1.00 97.38 177 HIS A C 1
ATOM 1423 O O . HIS A 1 177 ? -18.309 -9.078 27.143 1.00 97.38 177 HIS A O 1
ATOM 1429 N N . 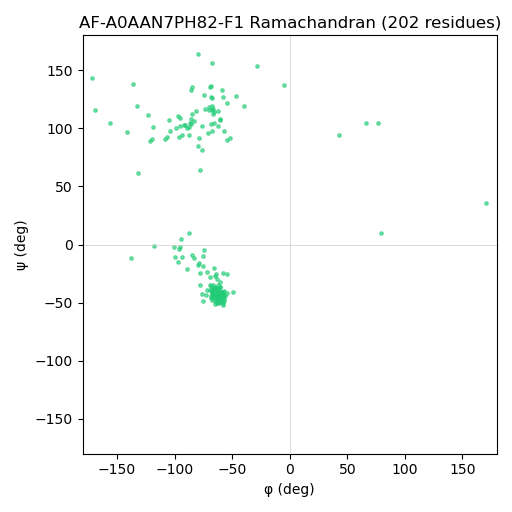ALA A 1 178 ? -16.430 -8.079 26.421 1.00 97.94 178 ALA A N 1
ATOM 1430 C CA . ALA A 1 178 ? -16.057 -7.540 27.727 1.00 97.94 178 ALA A CA 1
ATOM 1431 C C . ALA A 1 178 ? -17.095 -6.536 28.258 1.00 97.94 178 ALA A C 1
ATOM 1433 O O . ALA A 1 178 ? -17.475 -6.624 29.427 1.00 97.94 178 ALA A O 1
ATOM 1434 N N . SER A 1 179 ? -17.615 -5.648 27.405 1.00 97.94 179 SER A N 1
ATOM 1435 C CA . SER A 1 179 ? -18.695 -4.718 27.764 1.00 97.94 179 SER A CA 1
ATOM 1436 C C . SER A 1 179 ? -19.959 -5.452 28.216 1.00 97.94 179 SER A C 1
ATOM 1438 O O . SER A 1 179 ? -20.513 -5.124 29.264 1.00 97.94 179 SER A O 1
ATOM 1440 N N . ILE A 1 180 ? -20.370 -6.506 27.501 1.00 97.69 180 ILE A N 1
ATOM 1441 C CA . ILE A 1 180 ? -21.538 -7.321 27.879 1.00 97.69 180 ILE A CA 1
ATOM 1442 C C . ILE A 1 180 ? -21.335 -7.993 29.244 1.00 97.69 180 ILE A C 1
ATOM 1444 O O . ILE A 1 180 ? -22.265 -8.065 30.051 1.00 97.69 180 ILE A O 1
ATOM 1448 N N . LEU A 1 181 ? -20.138 -8.520 29.518 1.00 97.56 181 LEU A N 1
ATOM 1449 C CA . LEU A 1 181 ? -19.838 -9.126 30.818 1.00 97.56 181 LEU A CA 1
ATOM 1450 C C . LEU A 1 181 ? -19.891 -8.097 31.949 1.00 97.56 181 LEU A C 1
ATOM 1452 O O . LEU A 1 181 ? -20.480 -8.377 32.993 1.00 97.56 181 LEU A O 1
ATOM 1456 N N . PHE A 1 182 ? -19.332 -6.910 31.719 1.00 97.75 182 PHE A N 1
ATOM 1457 C CA . PHE A 1 182 ? -19.351 -5.817 32.684 1.00 97.75 182 PHE A CA 1
ATOM 1458 C C . PHE A 1 182 ? -20.783 -5.366 33.016 1.00 97.75 182 PHE A C 1
ATOM 1460 O O . PHE A 1 182 ? -21.139 -5.234 34.188 1.00 97.75 182 PHE A O 1
ATOM 1467 N N . GLU A 1 183 ? -21.642 -5.210 32.006 1.00 97.31 183 GLU A N 1
ATOM 1468 C CA . GLU A 1 183 ? -23.059 -4.879 32.206 1.00 97.31 183 GLU A CA 1
ATOM 1469 C C . GLU A 1 183 ? -23.801 -5.958 33.005 1.00 97.31 183 GLU A C 1
ATOM 1471 O O . GLU A 1 183 ? -24.556 -5.640 33.928 1.00 97.31 183 GLU A O 1
ATOM 1476 N N . LYS A 1 184 ? -23.556 -7.242 32.707 1.00 97.56 184 LYS A N 1
ATOM 1477 C CA . LYS A 1 184 ? -24.151 -8.363 33.456 1.00 97.56 184 LYS A CA 1
ATOM 1478 C C . LYS A 1 184 ? -23.727 -8.367 34.921 1.00 97.56 184 LYS A C 1
ATOM 1480 O O . LYS A 1 184 ? -24.556 -8.639 35.792 1.00 97.56 184 LYS A O 1
ATOM 1485 N N . GLU A 1 185 ? -22.457 -8.084 35.201 1.00 97.69 185 GLU A N 1
ATOM 1486 C CA . GLU A 1 185 ? -21.948 -8.017 36.570 1.00 97.69 185 GLU A CA 1
ATOM 1487 C C . GLU A 1 185 ? -22.566 -6.843 37.340 1.00 97.69 185 GLU A C 1
ATOM 1489 O O . GLU A 1 185 ? -23.013 -7.021 38.475 1.00 97.69 185 GLU A O 1
ATOM 1494 N N . ASN A 1 186 ? -22.672 -5.672 36.710 1.00 97.25 186 ASN A N 1
ATOM 1495 C CA . ASN A 1 186 ? -23.320 -4.510 37.317 1.00 97.25 186 ASN A CA 1
ATOM 1496 C C . ASN A 1 186 ? -24.797 -4.766 37.615 1.00 97.25 186 ASN A C 1
ATOM 1498 O O . ASN A 1 186 ? -25.256 -4.455 38.712 1.00 97.25 186 ASN A O 1
ATOM 1502 N N . LEU A 1 187 ? -25.526 -5.400 36.693 1.00 97.44 187 LEU A N 1
ATOM 1503 C CA . LEU A 1 187 ? -26.923 -5.769 36.919 1.00 97.44 187 LEU A CA 1
ATOM 1504 C C . LEU A 1 187 ? -27.067 -6.761 38.083 1.00 97.44 187 LEU A C 1
ATOM 1506 O O . LEU A 1 187 ? -28.014 -6.677 38.862 1.00 97.44 187 LEU A O 1
ATOM 1510 N N . LYS A 1 188 ? -26.125 -7.703 38.222 1.00 97.56 188 LYS A N 1
ATOM 1511 C CA . LYS A 1 188 ? -26.106 -8.638 39.353 1.00 97.56 188 LYS A CA 1
ATOM 1512 C C . LYS A 1 188 ? -25.915 -7.894 40.678 1.00 97.56 188 LYS A C 1
ATOM 1514 O O . LYS A 1 188 ? -26.674 -8.145 41.609 1.00 97.56 188 LYS A O 1
ATOM 1519 N N . LYS A 1 189 ? -24.957 -6.963 40.737 1.00 97.38 189 LYS A N 1
ATOM 1520 C CA . LYS A 1 189 ? -24.706 -6.128 41.923 1.00 97.38 189 LYS A CA 1
ATOM 1521 C C . LYS A 1 189 ? -25.906 -5.244 42.264 1.00 97.38 189 LYS A C 1
ATOM 1523 O O . LYS A 1 189 ? -26.264 -5.148 43.428 1.00 97.38 189 LYS A O 1
ATOM 1528 N N . GLN A 1 190 ? -26.569 -4.655 41.266 1.00 97.12 190 GLN A N 1
ATOM 1529 C CA . GLN A 1 190 ? -27.792 -3.871 41.481 1.00 97.12 190 GLN A CA 1
ATOM 1530 C C . GLN A 1 190 ? -28.905 -4.707 42.119 1.00 97.12 190 GLN A C 1
ATOM 1532 O O . GLN A 1 190 ? -29.475 -4.292 43.120 1.00 97.12 190 GLN A O 1
ATOM 1537 N N . LYS A 1 191 ? -29.158 -5.917 41.605 1.00 97.12 191 LYS A N 1
ATOM 1538 C CA . LYS A 1 191 ? -30.159 -6.827 42.188 1.00 97.12 191 LYS A CA 1
ATOM 1539 C C . LYS A 1 191 ? -29.817 -7.253 43.616 1.00 97.12 191 LYS A C 1
ATOM 1541 O O . LYS A 1 191 ? -30.715 -7.454 44.425 1.00 97.12 191 LYS A O 1
ATOM 1546 N N . GLU A 1 192 ? -28.533 -7.425 43.918 1.00 97.31 192 GLU A N 1
ATOM 1547 C CA . GLU A 1 192 ? -28.067 -7.746 45.270 1.00 97.31 192 GLU A CA 1
ATOM 1548 C C . GLU A 1 192 ? -28.295 -6.578 46.237 1.00 97.31 192 GLU A C 1
ATOM 1550 O O . GLU A 1 192 ? -28.782 -6.795 47.343 1.00 97.31 192 GLU A O 1
ATOM 1555 N N . ILE A 1 193 ? -28.031 -5.344 45.797 1.00 97.00 193 ILE A N 1
ATOM 1556 C CA . ILE A 1 193 ? -28.331 -4.129 46.568 1.00 97.00 193 ILE A CA 1
ATOM 1557 C C . ILE A 1 193 ? -29.839 -4.011 46.821 1.00 97.00 193 ILE A C 1
ATOM 1559 O O . ILE A 1 193 ? -30.246 -3.889 47.972 1.00 97.00 193 ILE A O 1
ATOM 1563 N N . GLU A 1 194 ? -30.671 -4.134 45.782 1.00 96.62 194 GLU A N 1
ATOM 1564 C CA . GLU A 1 194 ? -32.137 -4.082 45.917 1.00 96.62 194 GLU A CA 1
ATOM 1565 C C . GLU A 1 194 ? -32.662 -5.141 46.897 1.00 96.62 194 GLU A C 1
ATOM 1567 O O . GLU A 1 194 ? -33.554 -4.875 47.702 1.00 96.62 194 GLU A O 1
ATOM 1572 N N . PHE A 1 195 ? -32.097 -6.350 46.855 1.00 97.19 195 PHE A N 1
ATOM 1573 C CA . PHE A 1 195 ? -32.455 -7.415 47.784 1.00 97.19 195 PHE A CA 1
ATOM 1574 C C . PHE A 1 195 ? -32.113 -7.058 49.238 1.00 97.19 195 PHE A C 1
ATOM 1576 O O . PHE A 1 195 ? -32.939 -7.270 50.129 1.00 97.19 195 PHE A O 1
ATOM 1583 N N . LEU A 1 196 ? -30.921 -6.506 49.482 1.00 96.81 196 LEU A N 1
ATOM 1584 C CA . LEU A 1 196 ? -30.503 -6.067 50.815 1.00 96.81 196 LEU A CA 1
ATOM 1585 C C . LEU A 1 196 ? -31.375 -4.916 51.333 1.00 96.81 196 LEU A C 1
ATOM 1587 O O . LEU A 1 196 ? -31.782 -4.950 52.494 1.00 96.81 196 LEU A O 1
ATOM 1591 N N . ASP A 1 197 ? -31.733 -3.954 50.480 1.00 96.75 197 ASP A N 1
ATOM 1592 C CA . ASP A 1 197 ? -32.628 -2.848 50.842 1.00 96.75 197 ASP A CA 1
ATOM 1593 C C . ASP A 1 197 ? -34.013 -3.354 51.271 1.00 96.75 197 ASP A C 1
ATOM 1595 O O . ASP A 1 197 ? -34.575 -2.890 52.268 1.00 96.75 197 ASP A O 1
ATOM 1599 N N . ILE A 1 198 ? -34.563 -4.350 50.564 1.00 96.25 198 ILE A N 1
ATOM 1600 C CA . ILE A 1 198 ? -35.828 -4.994 50.949 1.00 96.25 198 ILE A CA 1
ATOM 1601 C C . ILE A 1 198 ? -35.702 -5.656 52.324 1.00 96.25 198 ILE A C 1
ATOM 1603 O O . ILE A 1 198 ? -36.602 -5.502 53.150 1.00 96.25 198 ILE A O 1
ATOM 1607 N N . GLN A 1 199 ? -34.608 -6.379 52.585 1.00 95.50 199 GLN A N 1
ATOM 1608 C CA . GLN A 1 199 ? -34.398 -7.015 53.887 1.00 95.50 199 GLN A CA 1
ATOM 1609 C C . GLN A 1 199 ? -34.296 -5.984 55.011 1.00 95.50 199 GLN A C 1
ATOM 1611 O O . GLN A 1 199 ? -34.960 -6.146 56.030 1.00 95.50 199 GLN A O 1
ATOM 1616 N N . ILE A 1 200 ? -33.527 -4.907 54.824 1.00 95.69 200 ILE A N 1
ATOM 1617 C CA . ILE A 1 200 ? -33.365 -3.845 55.830 1.00 95.69 200 ILE A CA 1
ATOM 1618 C C . ILE A 1 200 ? -34.720 -3.224 56.192 1.00 95.69 200 ILE A C 1
ATOM 1620 O O . ILE A 1 200 ? -35.028 -3.090 57.375 1.00 95.69 200 ILE A O 1
ATOM 1624 N N . ASN A 1 201 ? -35.553 -2.917 55.194 1.00 93.81 201 ASN A N 1
ATOM 1625 C CA . ASN A 1 201 ? -36.875 -2.321 55.410 1.00 93.81 201 ASN A CA 1
ATOM 1626 C C . ASN A 1 201 ? -37.865 -3.247 56.141 1.00 93.81 201 ASN A C 1
ATOM 1628 O O . ASN A 1 201 ? -38.849 -2.762 56.684 1.00 93.81 201 ASN A O 1
ATOM 1632 N N . GLN A 1 202 ? -37.642 -4.566 56.162 1.00 92.00 202 GLN A N 1
ATOM 1633 C CA . GLN A 1 202 ? -38.475 -5.503 56.933 1.00 92.00 202 GLN A CA 1
ATOM 1634 C C . GLN A 1 202 ? -38.121 -5.541 58.427 1.00 92.00 202 GLN A C 1
ATOM 1636 O O . GLN A 1 202 ? -38.915 -6.041 59.223 1.00 92.00 202 GLN A O 1
ATOM 1641 N N . PHE A 1 203 ? -36.934 -5.058 58.807 1.00 87.12 203 PHE A N 1
ATOM 1642 C CA . PHE A 1 203 ? -36.447 -5.062 60.191 1.00 87.12 203 PHE A CA 1
ATOM 1643 C C . PHE A 1 203 ? -36.590 -3.708 60.907 1.00 87.12 203 PHE A C 1
ATOM 1645 O O . PHE A 1 203 ? -36.237 -3.622 62.085 1.00 87.12 203 PHE A O 1
ATOM 1652 N N . GLN A 1 204 ? -37.079 -2.671 60.221 1.00 77.12 204 GLN A N 1
ATOM 1653 C CA . GLN A 1 204 ? -37.393 -1.349 60.783 1.00 77.12 204 GLN A CA 1
ATOM 1654 C C . GLN A 1 204 ? -38.892 -1.217 61.053 1.00 77.12 204 GLN A C 1
ATOM 1656 O O . GLN A 1 204 ? -39.233 -0.603 62.089 1.00 77.12 204 GLN A O 1
#

Radius of gyration: 41.43 Å; Cα contacts (8 Å, |Δi|>4): 4; chains: 1; bounding box: 101×48×117 Å

Solvent-accessible surface area (backbone atoms only — not comparable to full-atom values): 13445 Å² total; per-residue (Å²): 142,89,71,78,85,68,72,53,58,62,57,57,56,59,62,64,66,61,70,74,85,53,82,85,75,79,83,76,50,79,64,49,57,52,50,49,63,71,47,50,73,78,69,56,78,75,87,63,95,84,51,94,82,66,84,78,64,97,80,72,80,83,76,85,78,80,86,81,92,76,88,77,87,77,86,82,82,87,79,86,82,90,75,90,78,83,86,82,81,85,80,87,84,82,83,82,84,80,87,76,92,78,83,88,81,78,90,75,82,74,79,72,57,66,64,69,55,48,54,56,51,52,53,49,50,53,52,54,52,52,52,48,53,59,45,54,53,48,53,51,50,53,52,51,52,52,53,50,50,54,52,49,53,51,52,52,53,51,53,52,48,56,50,50,54,52,51,49,54,52,50,52,53,51,51,54,52,50,52,54,51,51,54,53,52,50,52,51,52,50,54,52,50,55,52,51,53,54,54,54,64,74,76,110

pLDDT: mean 71.65, std 23.76, range [31.92, 98.38]

Secondary structure (DSSP, 8-state):
---SSSSSHHHHHHHHTTTSS--------HHHHHHHHHHGGGGSPP--TT-TT----S-------------------------------------------------------HHHHHHHHHHHHHHHHHHHHHHHHHHHHHHHHHHHHHHHHHHHHHHHHHHHHHHHHHHHHHHHHHHHHHHHHHHHHHHHHHHHHHHHHH--

Mean predicted aligned error: 22.42 Å

Organism: NCBI:txid1421715